Protein AF-A0A0R2G1D1-F1 (afdb_monomer)

InterPro domains:
  IPR003477 mRNA interferase PemK-like [PF02452] (73-135)
  IPR011067 Plasmid maintenance toxin/Cell growth inhibitor [G3DSA:2.30.30.110] (58-322)

Nearest PDB structures (foldseek):
  4mdx-assembly1_B  TM=7.683E-01  e=4.240E-03  Bacillus subtilis subsp. subtilis str. 168
  7du5-assembly1_A  TM=7.329E-01  e=4.240E-03  Mycobacterium tuberculosis H37Rv

Mean predicted aligned error: 8.44 Å

Structure (mmCIF, N/CA/C/O backbone):
data_AF-A0A0R2G1D1-F1
#
_entry.id   AF-A0A0R2G1D1-F1
#
loop_
_atom_site.group_PDB
_atom_site.id
_atom_site.type_symbol
_atom_site.label_atom_id
_atom_site.label_alt_id
_atom_site.label_comp_id
_atom_site.label_asym_id
_atom_site.label_entity_id
_atom_site.label_seq_id
_atom_site.pdbx_PDB_ins_code
_atom_site.Cartn_x
_atom_site.Cartn_y
_atom_site.Cartn_z
_atom_site.occupancy
_atom_site.B_iso_or_equiv
_atom_site.auth_seq_id
_atom_site.auth_comp_id
_atom_site.auth_asym_id
_atom_site.auth_atom_id
_atom_site.pdbx_PDB_model_num
ATOM 1 N N . MET A 1 1 ? 54.582 4.907 -50.775 1.00 35.38 1 MET A N 1
ATOM 2 C CA . MET A 1 1 ? 55.513 5.419 -49.742 1.00 35.38 1 MET A CA 1
ATOM 3 C C . MET A 1 1 ? 54.687 6.020 -48.615 1.00 35.38 1 MET A C 1
ATOM 5 O O . MET A 1 1 ? 53.890 6.883 -48.918 1.00 35.38 1 MET A O 1
ATOM 9 N N . ILE A 1 2 ? 54.755 5.656 -47.340 1.00 35.72 2 ILE A N 1
ATOM 10 C CA . ILE A 1 2 ? 55.487 4.630 -46.596 1.00 35.72 2 ILE A CA 1
ATOM 11 C C . ILE A 1 2 ? 54.566 4.270 -45.425 1.00 35.72 2 ILE A C 1
ATOM 13 O O . ILE A 1 2 ? 54.097 5.139 -44.693 1.00 35.72 2 ILE A O 1
ATOM 17 N N . LEU A 1 3 ? 54.331 2.971 -45.285 1.00 36.41 3 LEU A N 1
ATOM 18 C CA . LEU A 1 3 ? 53.807 2.294 -44.111 1.00 36.41 3 LEU A CA 1
ATOM 19 C C . LEU A 1 3 ? 54.762 2.573 -42.933 1.00 36.41 3 LEU A C 1
ATOM 21 O O . LEU A 1 3 ? 55.901 2.110 -42.960 1.00 36.41 3 LEU A O 1
ATOM 25 N N . ARG A 1 4 ? 54.353 3.336 -41.911 1.00 36.34 4 ARG A N 1
ATOM 26 C CA . ARG A 1 4 ? 55.109 3.389 -40.648 1.00 36.34 4 ARG A CA 1
ATOM 27 C C . ARG A 1 4 ? 54.596 2.286 -39.731 1.00 36.34 4 ARG A C 1
ATOM 29 O O . ARG A 1 4 ? 53.553 2.422 -39.099 1.00 36.34 4 ARG A O 1
ATOM 36 N N . MET A 1 5 ? 55.355 1.192 -39.714 1.00 41.59 5 MET A N 1
ATOM 37 C CA . MET A 1 5 ? 55.354 0.174 -38.669 1.00 41.59 5 MET A CA 1
ATOM 38 C C . MET A 1 5 ? 55.400 0.847 -37.292 1.00 41.59 5 MET A C 1
ATOM 40 O O . MET A 1 5 ? 56.416 1.429 -36.917 1.00 41.59 5 MET A O 1
ATOM 44 N N . LEU A 1 6 ? 54.310 0.743 -36.536 1.00 36.91 6 LEU A N 1
ATOM 45 C CA . LEU A 1 6 ? 54.363 0.827 -35.083 1.00 36.91 6 LEU A CA 1
ATOM 46 C C . LEU A 1 6 ? 54.864 -0.531 -34.597 1.00 36.91 6 LEU A C 1
ATOM 48 O O . LEU A 1 6 ? 54.132 -1.518 -34.56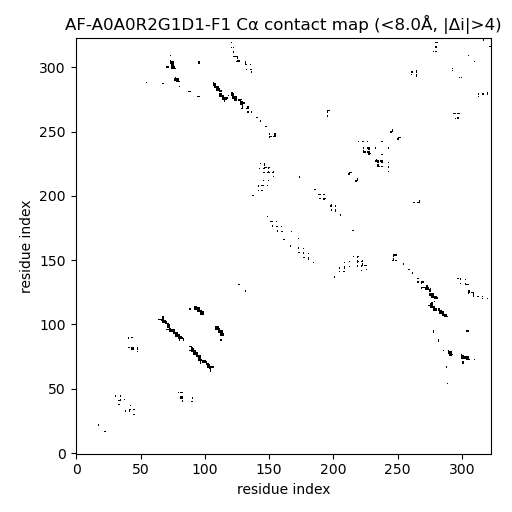1 1.00 36.91 6 LEU A O 1
ATOM 52 N N . THR A 1 7 ? 56.161 -0.574 -34.318 1.00 37.53 7 THR A N 1
ATOM 53 C CA . THR A 1 7 ? 56.837 -1.653 -33.606 1.00 37.53 7 THR A CA 1
ATOM 54 C C . THR A 1 7 ? 56.068 -1.986 -32.333 1.00 37.53 7 THR A C 1
ATOM 56 O O . THR A 1 7 ? 55.954 -1.148 -31.439 1.00 37.53 7 THR A O 1
ATOM 59 N N . MET A 1 8 ? 55.554 -3.215 -32.251 1.00 41.41 8 MET A N 1
ATOM 60 C CA . MET A 1 8 ? 55.109 -3.801 -30.994 1.00 41.41 8 MET A CA 1
ATOM 61 C C . MET A 1 8 ? 56.341 -4.015 -30.116 1.00 41.41 8 MET A C 1
ATOM 63 O O . MET A 1 8 ? 57.023 -5.031 -30.216 1.00 41.41 8 MET A O 1
ATOM 67 N N . THR A 1 9 ? 56.636 -3.053 -29.250 1.00 37.09 9 THR A N 1
ATOM 68 C CA . THR A 1 9 ? 57.387 -3.343 -28.035 1.00 37.09 9 THR A CA 1
ATOM 69 C C . THR A 1 9 ? 56.420 -4.049 -27.095 1.00 37.09 9 THR A C 1
ATOM 71 O O . THR A 1 9 ? 55.419 -3.470 -26.675 1.00 37.09 9 THR A O 1
ATOM 74 N N . HIS A 1 10 ? 56.675 -5.330 -26.827 1.00 47.66 10 HIS A N 1
ATOM 75 C CA . HIS A 1 10 ? 56.063 -6.043 -25.712 1.00 47.66 10 HIS A CA 1
ATOM 76 C C . HIS A 1 10 ? 56.447 -5.332 -24.417 1.00 47.66 10 HIS A C 1
ATOM 78 O O . HIS A 1 10 ? 57.484 -5.619 -23.824 1.00 47.66 10 HIS A O 1
ATOM 84 N N . ASP A 1 11 ? 55.606 -4.389 -24.003 1.00 38.16 11 ASP A N 1
ATOM 85 C CA . ASP A 1 11 ? 55.695 -3.785 -22.689 1.00 38.16 11 ASP A CA 1
ATOM 86 C C . ASP A 1 11 ? 54.894 -4.657 -21.724 1.00 38.16 11 ASP A C 1
ATOM 88 O O . ASP A 1 11 ? 53.675 -4.561 -21.573 1.00 38.16 11 ASP A O 1
ATOM 92 N N . ASN A 1 12 ? 55.613 -5.608 -21.142 1.00 48.44 12 ASN A N 1
ATOM 93 C CA . ASN A 1 12 ? 55.137 -6.485 -20.095 1.00 48.44 12 ASN A CA 1
ATOM 94 C C . ASN A 1 12 ? 55.144 -5.684 -18.781 1.00 48.44 12 ASN A C 1
ATOM 96 O O . ASN A 1 12 ? 56.084 -5.773 -17.995 1.00 48.44 12 ASN A O 1
ATOM 100 N N . SER A 1 13 ? 54.123 -4.848 -18.558 1.00 45.72 13 SER A N 1
ATOM 101 C CA . SER A 1 13 ? 53.933 -4.136 -17.289 1.00 45.72 13 SER A CA 1
ATOM 102 C C . SER A 1 13 ? 52.520 -4.345 -16.728 1.00 45.72 13 SER A C 1
ATOM 104 O O . SER A 1 13 ? 51.538 -3.755 -17.163 1.00 45.72 13 SER A O 1
ATOM 106 N N . ASN A 1 14 ? 52.445 -5.248 -15.743 1.00 45.78 14 ASN A N 1
ATOM 107 C CA . ASN A 1 14 ? 51.458 -5.346 -14.663 1.00 45.78 14 ASN A CA 1
ATOM 108 C C . ASN A 1 14 ? 50.085 -4.691 -14.903 1.00 45.78 14 ASN A C 1
ATOM 110 O O . ASN A 1 14 ? 49.873 -3.521 -14.566 1.00 45.78 14 ASN A O 1
ATOM 114 N N . SER A 1 15 ? 49.089 -5.490 -15.295 1.00 54.38 15 SER A N 1
ATOM 115 C CA . SER A 1 15 ? 47.696 -5.144 -15.013 1.00 54.38 15 SER A CA 1
ATOM 116 C C . SER A 1 15 ? 47.513 -5.085 -13.491 1.00 54.38 15 SER A C 1
ATOM 118 O O . SER A 1 15 ? 47.375 -6.115 -12.830 1.00 54.38 15 SER A O 1
ATOM 120 N N . LYS A 1 16 ? 47.549 -3.885 -12.901 1.00 61.72 16 LYS A N 1
ATOM 121 C CA . LYS A 1 16 ? 47.147 -3.682 -11.504 1.00 61.72 16 LYS A CA 1
ATOM 122 C C . LYS A 1 16 ? 45.684 -4.106 -11.376 1.00 61.72 16 LYS A C 1
ATOM 124 O O . LYS A 1 16 ? 44.790 -3.335 -11.711 1.00 61.72 16 LYS A O 1
ATOM 129 N N . HIS A 1 17 ? 45.436 -5.328 -10.912 1.00 66.31 17 HIS A N 1
ATOM 130 C CA . HIS A 1 17 ? 44.102 -5.743 -10.500 1.00 66.31 17 HIS A CA 1
ATOM 131 C C . HIS A 1 17 ? 43.641 -4.803 -9.381 1.00 66.31 17 HIS A C 1
ATOM 133 O O . HIS A 1 17 ? 44.207 -4.799 -8.290 1.00 66.31 17 HIS A O 1
ATOM 139 N N . THR A 1 18 ? 42.649 -3.960 -9.672 1.00 79.25 18 THR A N 1
ATOM 140 C CA . THR A 1 18 ? 41.985 -3.125 -8.666 1.00 79.25 18 THR A CA 1
ATOM 141 C C . THR A 1 18 ? 41.343 -4.040 -7.628 1.00 79.25 18 THR A C 1
ATOM 143 O O . THR A 1 18 ? 40.604 -4.956 -7.995 1.00 79.25 18 THR A O 1
ATOM 146 N N . SER A 1 19 ? 41.633 -3.831 -6.342 1.00 93.00 19 SER A N 1
ATOM 147 C CA . SER A 1 19 ? 41.057 -4.668 -5.284 1.00 93.00 19 SER A CA 1
ATOM 148 C C . SER A 1 19 ? 39.543 -4.450 -5.168 1.00 93.00 19 SER A C 1
ATOM 150 O O . SER A 1 19 ? 39.021 -3.400 -5.553 1.00 93.00 19 SER A O 1
ATOM 152 N N . ALA A 1 20 ? 38.821 -5.424 -4.606 1.00 94.62 20 ALA A N 1
ATOM 153 C CA . ALA A 1 20 ? 37.383 -5.286 -4.358 1.00 94.62 20 ALA A CA 1
ATOM 154 C C . ALA A 1 20 ? 37.068 -4.032 -3.517 1.00 94.62 20 ALA A C 1
ATOM 156 O O . ALA A 1 20 ? 36.164 -3.269 -3.856 1.00 94.62 20 ALA A O 1
ATOM 157 N N . ASP A 1 21 ? 37.871 -3.763 -2.487 1.00 95.25 21 ASP A N 1
ATOM 158 C CA . ASP A 1 21 ? 37.719 -2.587 -1.621 1.00 95.25 21 ASP A CA 1
ATOM 159 C C . ASP A 1 21 ? 37.912 -1.269 -2.375 1.00 95.25 21 ASP A C 1
ATOM 161 O O . ASP A 1 21 ? 37.173 -0.303 -2.156 1.00 95.25 21 ASP A O 1
ATOM 165 N N . GLN A 1 22 ? 38.874 -1.226 -3.302 1.00 95.56 22 GLN A N 1
ATOM 166 C CA . GLN A 1 22 ? 39.070 -0.070 -4.173 1.00 95.56 22 GLN A CA 1
ATOM 167 C C . GLN A 1 22 ? 37.849 0.146 -5.070 1.00 95.56 22 GLN A C 1
ATOM 169 O O . GLN A 1 22 ? 37.365 1.272 -5.164 1.00 95.56 22 GLN A O 1
ATOM 174 N N . LEU A 1 23 ? 37.289 -0.916 -5.659 1.00 96.44 23 LEU A N 1
ATOM 175 C CA . LEU A 1 23 ? 36.076 -0.818 -6.478 1.00 96.44 23 LEU A CA 1
ATOM 176 C C . LEU A 1 23 ? 34.878 -0.298 -5.673 1.00 96.44 23 LEU A C 1
ATOM 178 O O . LEU A 1 23 ? 34.171 0.592 -6.150 1.00 96.44 23 LEU A O 1
ATOM 182 N N . PHE A 1 24 ? 34.662 -0.796 -4.451 1.00 96.69 24 PHE A N 1
ATOM 183 C CA . PHE A 1 24 ? 33.581 -0.314 -3.584 1.00 96.69 24 PHE A CA 1
ATOM 184 C C . PHE A 1 24 ? 33.759 1.154 -3.199 1.00 96.69 24 PHE A C 1
ATOM 186 O O . PHE A 1 24 ? 32.807 1.933 -3.286 1.00 96.69 24 PHE A O 1
ATOM 193 N N . THR A 1 25 ? 34.979 1.542 -2.829 1.00 96.62 25 THR A N 1
ATOM 194 C CA . THR A 1 25 ? 35.303 2.924 -2.463 1.00 96.62 25 THR A CA 1
ATOM 195 C C . THR A 1 25 ? 35.073 3.861 -3.648 1.00 96.62 25 THR A C 1
ATOM 197 O O . THR A 1 25 ? 34.338 4.842 -3.531 1.00 96.62 25 THR A O 1
ATOM 200 N N . THR A 1 26 ? 35.611 3.528 -4.825 1.00 97.50 26 THR A N 1
ATOM 201 C CA . THR A 1 26 ? 35.429 4.325 -6.045 1.00 97.50 26 THR A CA 1
ATOM 202 C C . THR A 1 26 ? 33.960 4.408 -6.463 1.00 97.50 26 THR A C 1
ATOM 204 O O . THR A 1 26 ? 33.487 5.484 -6.827 1.00 97.50 26 THR A O 1
ATOM 207 N N . ALA A 1 27 ? 33.203 3.310 -6.382 1.00 97.00 27 ALA A N 1
ATOM 208 C CA . ALA A 1 27 ? 31.775 3.322 -6.695 1.00 97.00 27 ALA A CA 1
ATOM 209 C C . ALA A 1 27 ? 30.989 4.253 -5.758 1.00 97.00 27 ALA A C 1
ATOM 211 O O . ALA A 1 27 ? 30.129 5.010 -6.215 1.00 97.00 27 ALA A O 1
ATOM 212 N N . PHE A 1 28 ? 31.297 4.233 -4.459 1.00 97.00 28 PHE A N 1
ATOM 213 C CA . PHE A 1 28 ? 30.642 5.095 -3.480 1.00 97.00 28 PHE A CA 1
ATOM 214 C C . PHE A 1 28 ? 30.935 6.580 -3.722 1.00 97.00 28 PHE A C 1
ATOM 216 O O . PHE A 1 28 ? 30.005 7.391 -3.722 1.00 97.00 28 PHE A O 1
ATOM 223 N N . GLU A 1 29 ? 32.190 6.933 -4.012 1.00 97.94 29 GLU A N 1
ATOM 224 C CA . GLU A 1 29 ? 32.558 8.307 -4.369 1.00 97.94 29 GLU A CA 1
ATOM 225 C C . GLU A 1 29 ? 31.877 8.763 -5.666 1.00 97.94 29 GLU A C 1
ATOM 227 O O . GLU A 1 29 ? 31.290 9.845 -5.705 1.00 97.94 29 GLU A O 1
ATOM 232 N N . ASN A 1 30 ? 31.809 7.904 -6.689 1.00 98.12 30 ASN A N 1
ATOM 233 C CA . ASN A 1 30 ? 31.061 8.202 -7.914 1.00 98.12 30 ASN A CA 1
ATOM 234 C C . ASN A 1 30 ? 29.577 8.485 -7.631 1.00 98.12 30 ASN A C 1
ATOM 236 O O . ASN A 1 30 ? 29.007 9.427 -8.187 1.00 98.12 30 ASN A O 1
ATOM 240 N N . PHE A 1 31 ? 28.931 7.717 -6.746 1.00 97.56 31 PHE A N 1
ATOM 241 C CA . PHE A 1 31 ? 27.543 7.983 -6.359 1.00 97.56 31 PHE A CA 1
ATOM 242 C C . PHE A 1 31 ? 27.380 9.298 -5.592 1.00 97.56 31 PHE A C 1
ATOM 244 O O . PHE A 1 31 ? 26.402 10.010 -5.837 1.00 97.56 31 PHE A O 1
ATOM 251 N N . LYS A 1 32 ? 28.332 9.671 -4.726 1.00 97.56 32 LYS A N 1
ATOM 252 C CA . LYS A 1 32 ? 28.337 10.996 -4.083 1.00 97.56 32 LYS A CA 1
ATOM 253 C C . LYS A 1 32 ? 28.454 12.113 -5.117 1.00 97.56 32 LYS A C 1
ATOM 255 O O . LYS A 1 32 ? 27.669 13.060 -5.069 1.00 97.56 32 LYS A O 1
ATOM 260 N N . THR A 1 33 ? 29.363 11.980 -6.085 1.00 98.00 33 THR A N 1
ATOM 261 C CA . THR A 1 33 ? 29.514 12.938 -7.190 1.00 98.00 33 THR A CA 1
ATOM 262 C C . THR A 1 33 ? 28.248 13.033 -8.042 1.00 98.00 33 THR A C 1
ATOM 264 O O . THR A 1 33 ? 27.872 14.119 -8.474 1.00 98.00 33 THR A O 1
ATOM 267 N N . LEU A 1 34 ? 27.554 11.922 -8.303 1.00 96.62 34 LEU A N 1
ATOM 268 C CA . LEU A 1 34 ? 26.281 11.952 -9.030 1.00 96.62 34 LEU A CA 1
ATOM 269 C C . LEU A 1 34 ? 25.181 12.657 -8.234 1.00 96.62 34 LEU A C 1
ATOM 271 O O . LEU A 1 34 ? 24.410 13.428 -8.808 1.00 96.62 34 LEU A O 1
ATOM 275 N N . TYR A 1 35 ? 25.110 12.420 -6.924 1.00 96.06 35 TYR A N 1
ATOM 276 C CA . TYR A 1 35 ? 24.123 13.056 -6.059 1.00 96.06 35 TYR A CA 1
ATOM 277 C C . TYR A 1 35 ? 24.347 14.571 -5.934 1.00 96.06 35 TYR A C 1
ATOM 279 O O . TYR A 1 35 ? 23.383 15.336 -6.017 1.00 96.06 35 TYR A O 1
ATOM 287 N N . SER A 1 36 ? 25.603 15.021 -5.832 1.00 97.19 36 SER A N 1
ATOM 288 C CA . SER A 1 36 ? 25.941 16.450 -5.744 1.00 97.19 36 SER A CA 1
ATOM 289 C C . SER A 1 36 ? 25.627 17.243 -7.017 1.00 97.19 36 SER A C 1
ATOM 291 O O . SER A 1 36 ? 25.531 18.465 -6.972 1.00 97.19 36 SER A O 1
ATOM 293 N N . LYS A 1 37 ? 25.391 16.576 -8.156 1.00 96.81 37 LYS A N 1
ATOM 294 C CA . LYS A 1 37 ? 24.926 17.235 -9.390 1.00 96.81 37 LYS A CA 1
ATOM 295 C C . LYS A 1 37 ? 23.462 17.690 -9.328 1.00 96.81 37 LYS A C 1
ATOM 297 O O . LYS A 1 37 ? 23.015 18.356 -10.255 1.00 96.81 37 LYS A O 1
ATOM 302 N N . HIS A 1 38 ? 22.696 17.300 -8.302 1.00 94.88 38 HIS A N 1
ATOM 303 C CA . HIS A 1 38 ? 21.288 17.683 -8.097 1.00 94.88 38 HIS A CA 1
ATOM 304 C C . HIS A 1 38 ? 20.347 17.424 -9.293 1.00 94.88 38 HIS A C 1
ATOM 306 O O . HIS A 1 38 ? 19.290 18.043 -9.422 1.00 94.88 38 HIS A O 1
ATOM 312 N N . LEU A 1 39 ? 20.689 16.471 -10.165 1.00 94.56 39 LEU A N 1
ATOM 313 C CA . LEU A 1 39 ? 19.845 16.114 -11.304 1.00 94.56 39 LEU A CA 1
ATOM 314 C C . LEU A 1 39 ? 18.610 15.329 -10.824 1.00 94.56 39 LEU A C 1
ATOM 316 O O . LEU A 1 39 ? 18.767 14.396 -10.028 1.00 94.56 39 LEU A O 1
ATOM 320 N N . PRO A 1 40 ? 17.393 15.607 -11.344 1.00 92.75 40 PRO A N 1
ATOM 321 C CA . PRO A 1 40 ? 16.160 14.965 -10.875 1.00 92.75 40 PRO A CA 1
ATOM 322 C C . PRO A 1 40 ? 16.204 13.432 -10.867 1.00 92.75 40 PRO A C 1
ATOM 324 O O . PRO A 1 40 ? 15.674 12.809 -9.948 1.00 92.75 40 PRO A O 1
ATOM 327 N N . LYS A 1 41 ? 16.888 12.826 -11.848 1.00 92.12 41 LYS A N 1
ATOM 328 C CA . LYS A 1 41 ? 17.077 11.371 -11.947 1.00 92.12 41 LYS A CA 1
ATOM 329 C C . LYS A 1 41 ? 17.761 10.776 -10.709 1.00 92.12 41 LYS A C 1
ATOM 331 O O . LYS A 1 41 ? 17.423 9.671 -10.305 1.00 92.12 41 LYS A O 1
ATOM 336 N N . TYR A 1 42 ? 18.696 11.500 -10.095 1.00 95.12 42 TYR A N 1
ATOM 337 C CA . TYR A 1 42 ? 19.504 11.014 -8.972 1.00 95.12 42 TYR A CA 1
ATOM 338 C C . TYR A 1 42 ? 18.966 11.448 -7.605 1.00 95.12 42 TYR A C 1
ATOM 340 O O . TYR A 1 42 ? 19.586 11.152 -6.586 1.00 95.12 42 TYR A O 1
ATOM 348 N N . ARG A 1 43 ? 17.788 12.089 -7.551 1.00 94.81 43 ARG A N 1
ATOM 349 C CA . ARG A 1 43 ? 17.157 12.557 -6.304 1.00 94.81 43 ARG A CA 1
ATOM 350 C C . ARG A 1 43 ? 17.050 11.466 -5.234 1.00 94.81 43 ARG A C 1
ATOM 352 O O . ARG A 1 43 ? 17.211 11.755 -4.054 1.00 94.81 43 ARG A O 1
ATOM 359 N N . TYR A 1 44 ? 16.764 10.230 -5.642 1.00 94.81 44 TYR A N 1
ATOM 360 C CA . TYR A 1 44 ? 16.591 9.092 -4.734 1.00 94.81 44 TYR A CA 1
ATOM 361 C C . TYR A 1 44 ? 17.824 8.185 -4.647 1.00 94.81 44 TYR A C 1
ATOM 363 O O . TYR A 1 44 ? 17.749 7.138 -4.011 1.00 94.81 44 TYR A O 1
ATOM 371 N N . LEU A 1 45 ? 18.956 8.569 -5.251 1.00 96.12 45 LEU A N 1
ATOM 372 C CA . LEU A 1 45 ? 20.161 7.738 -5.294 1.00 96.12 45 LEU A CA 1
ATOM 373 C C . LEU A 1 45 ? 20.672 7.348 -3.895 1.00 96.12 45 LEU A C 1
ATOM 375 O O . LEU A 1 45 ? 20.862 6.152 -3.685 1.00 96.12 45 LEU A O 1
ATOM 379 N N . PRO A 1 46 ? 20.813 8.263 -2.910 1.00 96.06 46 PRO A N 1
ATOM 380 C CA . PRO A 1 46 ? 21.288 7.871 -1.581 1.00 96.06 46 PRO A CA 1
ATOM 381 C C . PRO A 1 46 ? 20.358 6.858 -0.906 1.00 96.06 46 PRO A C 1
ATOM 383 O O . PRO A 1 46 ? 20.809 5.829 -0.403 1.00 96.06 46 PRO A O 1
ATOM 386 N N . GLN A 1 47 ? 19.045 7.115 -0.957 1.00 95.62 47 GLN A N 1
ATOM 387 C CA . GLN A 1 47 ? 18.044 6.238 -0.354 1.00 95.62 47 GLN A CA 1
ATOM 388 C C . GLN A 1 47 ? 18.009 4.867 -1.034 1.00 95.62 47 GLN A C 1
ATOM 390 O O . GLN A 1 47 ? 17.904 3.853 -0.345 1.00 95.62 47 GLN A O 1
ATOM 395 N N . TRP A 1 48 ? 18.100 4.822 -2.365 1.00 95.88 48 TRP A N 1
ATOM 396 C CA . TRP A 1 48 ? 18.125 3.574 -3.119 1.00 95.88 48 TRP A CA 1
ATOM 397 C C . TRP A 1 48 ? 19.372 2.751 -2.794 1.00 95.88 48 TRP A C 1
ATOM 399 O O . TRP A 1 48 ? 19.240 1.574 -2.469 1.00 95.88 48 TRP A O 1
ATOM 409 N N . THR A 1 49 ? 20.561 3.363 -2.803 1.00 96.00 49 THR A N 1
ATOM 410 C CA . THR A 1 49 ? 21.822 2.682 -2.471 1.00 96.00 49 THR A CA 1
ATOM 411 C C . THR A 1 49 ? 21.781 2.092 -1.062 1.00 96.00 49 THR A C 1
ATOM 413 O O . THR A 1 49 ? 22.096 0.917 -0.884 1.00 96.00 49 THR A O 1
ATOM 416 N N . TYR A 1 50 ? 21.311 2.869 -0.080 1.00 96.56 50 TYR A N 1
ATOM 417 C CA . TYR A 1 50 ? 21.133 2.402 1.297 1.00 96.56 50 TYR A CA 1
ATOM 418 C C . TYR A 1 50 ? 20.101 1.270 1.409 1.00 96.56 50 TYR A C 1
ATOM 420 O O . TYR A 1 50 ? 20.336 0.253 2.055 1.00 96.56 50 TYR A O 1
ATOM 428 N N . THR A 1 51 ? 18.946 1.415 0.759 1.00 95.38 51 THR A N 1
ATOM 429 C CA . THR A 1 51 ? 17.875 0.411 0.837 1.00 95.38 51 THR A CA 1
ATOM 430 C C . THR A 1 51 ? 18.308 -0.891 0.171 1.00 95.38 51 THR A C 1
ATOM 432 O O . THR A 1 51 ? 18.113 -1.961 0.739 1.00 95.38 51 THR A O 1
ATOM 435 N N . LYS A 1 52 ? 18.945 -0.819 -1.004 1.00 96.00 52 LYS A N 1
ATOM 436 C CA . LYS A 1 52 ? 19.452 -1.995 -1.716 1.00 96.00 52 LYS A CA 1
ATOM 437 C C . LYS A 1 52 ? 20.499 -2.738 -0.886 1.00 96.00 52 LYS A C 1
ATOM 439 O O . LYS A 1 52 ? 20.411 -3.958 -0.802 1.00 96.00 52 LYS A O 1
ATOM 444 N N . SER A 1 53 ? 21.442 -2.034 -0.251 1.00 96.56 53 SER A N 1
ATOM 445 C CA . SER A 1 53 ? 22.444 -2.692 0.599 1.00 96.56 53 SER A CA 1
ATOM 446 C C . SER A 1 53 ? 21.799 -3.387 1.800 1.00 96.56 53 SER A C 1
ATOM 448 O O . SER A 1 53 ? 22.108 -4.543 2.068 1.00 96.56 53 SER A O 1
ATOM 450 N N . LYS A 1 54 ? 20.831 -2.740 2.465 1.00 96.56 54 LYS A N 1
ATOM 451 C CA . LYS A 1 54 ? 20.067 -3.342 3.569 1.00 96.56 54 LYS A CA 1
ATOM 452 C C . LYS A 1 54 ? 19.266 -4.569 3.135 1.00 96.56 54 LYS A C 1
ATOM 454 O O . LYS A 1 54 ? 19.236 -5.545 3.876 1.00 96.56 54 LYS A O 1
ATOM 459 N N . LEU A 1 55 ? 18.630 -4.523 1.964 1.00 94.44 55 LEU A N 1
ATOM 460 C CA . LEU A 1 55 ? 17.865 -5.648 1.422 1.00 94.44 55 LEU A CA 1
ATOM 461 C C . LEU A 1 55 ? 18.762 -6.847 1.102 1.00 94.44 55 LEU A C 1
ATOM 463 O O . LEU A 1 55 ? 18.400 -7.963 1.456 1.00 94.44 55 LEU A O 1
ATOM 467 N N . LEU A 1 56 ? 19.920 -6.615 0.475 1.00 95.44 56 LEU A N 1
ATOM 468 C CA . LEU A 1 56 ? 20.880 -7.675 0.144 1.00 95.44 56 LEU A CA 1
ATOM 469 C C . LEU A 1 56 ? 21.533 -8.271 1.395 1.00 95.44 56 LEU A C 1
ATOM 471 O O . LEU A 1 56 ? 21.708 -9.481 1.467 1.00 95.44 56 LEU A O 1
ATOM 475 N N . LEU A 1 57 ? 21.845 -7.444 2.397 1.00 95.88 57 LEU A N 1
ATOM 476 C CA . LEU A 1 57 ? 22.365 -7.930 3.675 1.00 95.88 57 LEU A CA 1
ATOM 477 C C . LEU A 1 57 ? 21.329 -8.814 4.383 1.00 95.88 57 LEU A C 1
ATOM 479 O O . LEU A 1 57 ? 21.626 -9.942 4.750 1.00 95.88 57 LEU A O 1
ATOM 483 N N . ALA A 1 58 ? 20.081 -8.341 4.477 1.00 93.06 58 ALA A N 1
ATOM 484 C CA . ALA A 1 58 ? 18.994 -9.134 5.042 1.00 93.06 58 ALA A CA 1
ATOM 485 C C . ALA A 1 58 ? 18.761 -10.437 4.260 1.00 93.06 58 ALA A C 1
ATOM 487 O O . ALA A 1 58 ? 18.420 -11.452 4.856 1.00 93.06 58 ALA A O 1
ATOM 488 N N . GLU A 1 59 ? 18.939 -10.430 2.936 1.00 91.56 59 GLU A N 1
ATOM 489 C CA . GLU A 1 59 ? 18.868 -11.634 2.106 1.00 91.56 59 GLU A CA 1
ATOM 490 C C . GLU A 1 59 ? 19.942 -12.657 2.452 1.00 91.56 59 GLU A C 1
ATOM 492 O O . GLU A 1 59 ? 19.603 -13.824 2.621 1.00 91.56 59 GLU A O 1
ATOM 497 N N . ALA A 1 60 ? 21.190 -12.218 2.616 1.00 93.12 60 ALA A N 1
ATOM 498 C CA . ALA A 1 60 ? 22.297 -13.087 3.000 1.00 93.12 60 ALA A CA 1
ATOM 499 C C . ALA A 1 60 ? 22.112 -13.690 4.405 1.00 93.12 60 ALA A C 1
ATOM 501 O O . ALA A 1 60 ? 22.465 -14.846 4.629 1.00 93.12 60 ALA A O 1
ATOM 502 N N . ASP A 1 61 ? 21.521 -12.928 5.330 1.00 91.44 61 ASP A N 1
ATOM 503 C CA . ASP A 1 61 ? 21.321 -13.351 6.721 1.00 91.44 61 ASP A CA 1
ATOM 504 C C . ASP A 1 61 ? 20.071 -14.231 6.921 1.00 91.44 61 ASP A C 1
ATOM 506 O O . ASP A 1 61 ? 19.943 -14.933 7.931 1.00 91.44 61 ASP A O 1
ATOM 510 N N . THR A 1 62 ? 19.116 -14.199 5.986 1.00 86.94 62 THR A N 1
ATOM 511 C CA . THR A 1 62 ? 17.849 -14.928 6.130 1.00 86.94 62 THR A CA 1
ATOM 512 C C . THR A 1 62 ? 18.055 -16.422 5.887 1.00 86.94 62 THR A C 1
ATOM 514 O O . THR A 1 62 ? 18.414 -16.854 4.793 1.00 86.94 62 THR A O 1
ATOM 517 N N . LYS A 1 63 ? 17.735 -17.244 6.892 1.00 83.00 63 LYS A N 1
ATOM 518 C CA . LYS A 1 63 ? 17.672 -18.704 6.742 1.00 83.00 63 LYS A CA 1
ATOM 519 C C . LYS A 1 63 ? 16.288 -19.124 6.241 1.00 83.00 63 LYS A C 1
ATOM 521 O O . LYS A 1 63 ? 15.302 -18.996 6.962 1.00 83.00 63 LYS A O 1
ATOM 526 N N . GLY A 1 64 ? 16.230 -19.668 5.026 1.00 80.62 64 GLY A N 1
ATOM 527 C CA . GLY A 1 64 ? 14.995 -20.142 4.392 1.00 80.62 64 GLY A CA 1
ATOM 528 C C . GLY A 1 64 ? 14.210 -19.048 3.661 1.00 80.62 64 GLY A C 1
ATOM 529 O O . GLY A 1 64 ? 14.606 -17.887 3.625 1.00 80.62 64 GLY A O 1
ATOM 530 N N . THR A 1 65 ? 13.089 -19.428 3.050 1.00 77.88 65 THR A N 1
ATOM 531 C CA . THR A 1 65 ? 12.220 -18.522 2.284 1.00 77.88 65 THR A CA 1
ATOM 532 C C . THR A 1 65 ? 10.912 -18.295 3.044 1.00 77.88 65 THR A C 1
ATOM 534 O O . THR A 1 65 ? 10.027 -19.154 3.016 1.00 77.88 65 THR A O 1
ATOM 537 N N . PRO A 1 66 ? 10.765 -17.173 3.779 1.00 85.44 66 PRO A N 1
ATOM 538 C CA . PRO A 1 66 ? 9.529 -16.900 4.496 1.00 85.44 66 PRO A CA 1
ATOM 539 C C . PRO A 1 66 ? 8.376 -16.722 3.508 1.00 85.44 66 PRO A C 1
ATOM 541 O O . PRO A 1 66 ? 8.558 -16.206 2.400 1.00 85.44 66 PRO A O 1
ATOM 544 N N . ASN A 1 67 ? 7.174 -17.103 3.940 1.00 91.44 67 ASN A N 1
ATOM 545 C CA . ASN A 1 67 ? 5.967 -16.891 3.153 1.00 91.44 67 ASN A CA 1
ATOM 546 C C . ASN A 1 67 ? 5.782 -15.397 2.847 1.00 91.44 67 ASN A C 1
ATOM 548 O O . ASN A 1 67 ? 5.785 -14.540 3.730 1.00 91.44 67 ASN A O 1
ATOM 552 N N . GLN A 1 68 ? 5.601 -15.099 1.569 1.00 93.56 68 GLN A N 1
ATOM 553 C CA . GLN A 1 68 ? 5.384 -13.774 1.020 1.00 93.56 68 GLN A CA 1
ATOM 554 C C . GLN A 1 68 ? 3.894 -13.442 0.979 1.00 93.56 68 GLN A C 1
ATOM 556 O O . GLN A 1 68 ? 3.040 -14.312 0.796 1.00 93.56 68 GLN A O 1
ATOM 561 N N . LYS A 1 69 ? 3.572 -12.145 1.055 1.00 94.56 69 LYS A N 1
ATOM 562 C CA . LYS A 1 69 ? 2.221 -11.674 0.730 1.00 94.56 69 LYS A CA 1
ATOM 563 C C . LYS A 1 69 ? 1.887 -12.059 -0.719 1.00 94.56 69 LYS A C 1
ATOM 565 O O . LYS A 1 69 ? 2.689 -11.828 -1.630 1.00 94.56 69 LYS A O 1
ATOM 570 N N . VAL A 1 70 ? 0.690 -12.606 -0.911 1.00 97.12 70 VAL A N 1
ATOM 571 C CA . VAL A 1 70 ? 0.113 -12.887 -2.229 1.00 97.12 70 VAL A CA 1
ATOM 572 C C . VAL A 1 70 ? -0.530 -11.614 -2.776 1.00 97.12 70 VAL A C 1
ATOM 574 O O . VAL A 1 70 ? -1.256 -10.918 -2.061 1.00 97.12 70 VAL A O 1
ATOM 577 N N . TYR A 1 71 ? -0.246 -11.300 -4.035 1.00 97.62 71 TYR A N 1
ATOM 578 C CA . TYR A 1 71 ? -0.824 -10.179 -4.761 1.00 97.62 71 TYR A CA 1
ATOM 579 C C . TYR A 1 71 ? -1.654 -10.700 -5.923 1.00 97.62 71 TYR A C 1
ATOM 581 O O . TYR A 1 71 ? -1.174 -11.458 -6.759 1.00 97.62 71 TYR A O 1
ATOM 589 N N . GLN A 1 72 ? -2.909 -10.270 -5.975 1.00 97.25 72 GLN A N 1
ATOM 590 C CA . GLN A 1 72 ? -3.788 -10.614 -7.081 1.00 97.25 72 GLN A CA 1
ATOM 591 C C . GLN A 1 72 ? -3.424 -9.794 -8.322 1.00 97.25 72 GLN A C 1
ATOM 593 O O . GLN A 1 72 ? -2.960 -8.652 -8.224 1.00 97.25 72 GLN A O 1
ATOM 598 N N . ARG A 1 73 ? -3.682 -10.373 -9.496 1.00 98.12 73 ARG A N 1
ATOM 599 C CA . ARG A 1 73 ? -3.630 -9.655 -10.769 1.00 98.12 73 ARG A CA 1
ATOM 600 C C . ARG A 1 73 ? -4.458 -8.370 -10.700 1.00 98.12 73 ARG A C 1
ATOM 602 O O . ARG A 1 73 ? -5.489 -8.335 -10.027 1.00 98.12 73 ARG A O 1
ATOM 609 N N . ALA A 1 74 ? -4.014 -7.341 -11.417 1.00 97.69 74 ALA A N 1
ATOM 610 C CA . ALA A 1 74 ? -4.618 -6.010 -11.484 1.00 97.69 74 ALA A CA 1
ATOM 611 C C . ALA A 1 74 ? -4.470 -5.156 -10.218 1.00 97.69 74 ALA A C 1
ATOM 613 O O . ALA A 1 74 ? -4.784 -3.965 -10.261 1.00 97.69 74 ALA A O 1
ATOM 614 N N . CYS A 1 75 ? -3.972 -5.712 -9.106 1.00 97.25 75 CYS A N 1
ATOM 615 C CA . CYS A 1 75 ? -3.731 -4.913 -7.913 1.00 97.25 75 CYS A CA 1
ATOM 616 C C . CYS A 1 75 ? -2.670 -3.842 -8.170 1.00 97.25 75 CYS A C 1
ATOM 618 O O . CYS A 1 75 ? -1.653 -4.090 -8.825 1.00 97.25 75 CYS A O 1
ATOM 620 N N . ILE A 1 76 ? -2.889 -2.666 -7.588 1.00 98.00 76 ILE A N 1
ATOM 621 C CA . ILE A 1 76 ? -1.932 -1.566 -7.619 1.00 98.00 76 ILE A CA 1
ATOM 622 C C . ILE A 1 76 ? -1.000 -1.688 -6.413 1.00 98.00 76 ILE A C 1
ATOM 624 O O . ILE A 1 76 ? -1.432 -1.881 -5.271 1.00 98.00 76 ILE A O 1
ATOM 628 N N . ILE A 1 77 ? 0.298 -1.559 -6.668 1.00 98.00 77 ILE A N 1
ATOM 629 C CA . ILE A 1 77 ? 1.353 -1.573 -5.655 1.00 98.00 77 ILE A CA 1
ATOM 630 C C . ILE A 1 77 ? 2.294 -0.383 -5.832 1.00 98.00 77 ILE A C 1
ATOM 632 O O . ILE A 1 77 ? 2.434 0.127 -6.937 1.00 98.00 77 ILE A O 1
ATOM 636 N N . TYR A 1 78 ? 2.942 0.068 -4.756 1.00 97.94 78 TYR A N 1
ATOM 637 C CA . TYR A 1 78 ? 3.964 1.118 -4.814 1.00 97.94 78 TYR A CA 1
ATOM 638 C C . TYR A 1 78 ? 5.351 0.499 -4.654 1.00 97.94 78 TYR A C 1
ATOM 640 O O . TYR A 1 78 ? 5.615 -0.222 -3.690 1.00 97.94 78 TYR A O 1
ATOM 648 N N . ILE A 1 79 ? 6.233 0.747 -5.616 1.00 96.81 79 ILE A N 1
ATOM 649 C CA . ILE A 1 79 ? 7.513 0.054 -5.768 1.00 96.81 79 ILE A CA 1
ATOM 650 C C . ILE A 1 79 ? 8.626 1.082 -5.892 1.00 96.81 79 ILE A C 1
ATOM 652 O O . ILE A 1 79 ? 8.465 2.103 -6.556 1.00 96.81 79 ILE A O 1
ATOM 656 N N . ASP A 1 80 ? 9.782 0.793 -5.302 1.00 96.31 80 ASP A N 1
ATOM 657 C CA . ASP A 1 80 ? 11.018 1.488 -5.655 1.00 96.31 80 ASP A CA 1
ATOM 658 C C . ASP A 1 80 ? 11.696 0.808 -6.851 1.00 96.31 80 ASP A C 1
ATOM 660 O O . ASP A 1 80 ? 12.313 -0.248 -6.683 1.00 96.31 80 ASP A O 1
ATOM 664 N N . PHE A 1 81 ? 11.599 1.394 -8.051 1.00 97.00 81 PHE A N 1
ATOM 665 C CA . PHE A 1 81 ? 12.266 0.889 -9.260 1.00 97.00 81 PHE A CA 1
ATOM 666 C C . PHE A 1 81 ? 13.776 1.163 -9.281 1.00 97.00 81 PHE A C 1
ATOM 668 O O . PHE A 1 81 ? 14.480 0.596 -10.118 1.00 97.00 81 PHE A O 1
ATOM 675 N N . GLY A 1 82 ? 14.308 1.863 -8.274 1.00 95.81 82 GLY A N 1
ATOM 676 C CA 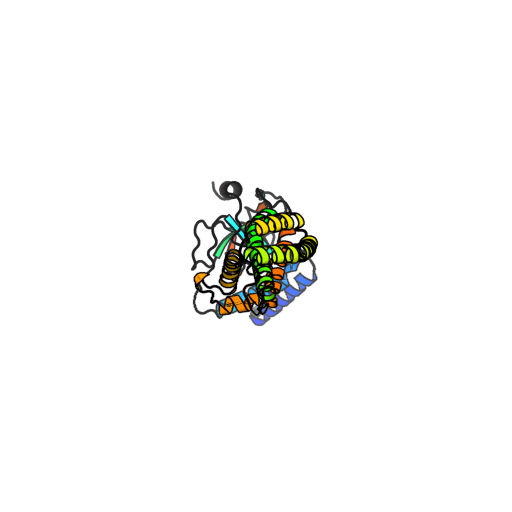. GLY A 1 82 ? 15.731 2.147 -8.131 1.00 95.81 82 GLY A CA 1
ATOM 677 C C . GLY A 1 82 ? 16.211 3.222 -9.097 1.00 95.81 82 GLY A C 1
ATOM 678 O O . GLY A 1 82 ? 15.417 3.853 -9.790 1.00 95.81 82 GLY A O 1
ATOM 679 N N . ILE A 1 83 ? 17.518 3.467 -9.129 1.00 95.75 83 ILE A N 1
ATOM 680 C CA . ILE A 1 83 ? 18.130 4.364 -10.115 1.00 95.75 83 ILE A CA 1
ATOM 681 C C . ILE A 1 83 ? 18.750 3.511 -11.217 1.00 95.75 83 ILE A C 1
ATOM 683 O O . ILE A 1 83 ? 19.791 2.892 -10.995 1.00 95.75 83 ILE A O 1
ATOM 687 N N . ASN A 1 84 ? 18.114 3.495 -12.387 1.00 95.12 84 ASN A N 1
ATOM 688 C CA . ASN A 1 84 ? 18.498 2.635 -13.503 1.00 95.12 84 ASN A CA 1
ATOM 689 C C . ASN A 1 84 ? 19.242 3.404 -14.607 1.00 95.12 84 ASN A C 1
ATOM 691 O O . ASN A 1 84 ? 19.290 4.643 -14.630 1.00 95.12 84 ASN A O 1
ATOM 695 N N . ILE A 1 85 ? 19.889 2.672 -15.512 1.00 95.12 85 ILE A N 1
ATOM 696 C CA . ILE A 1 85 ? 20.774 3.241 -16.536 1.00 95.12 85 ILE A CA 1
ATOM 697 C C . ILE A 1 85 ? 19.938 3.809 -17.694 1.00 95.12 85 ILE A C 1
ATOM 699 O O . ILE A 1 85 ? 18.822 3.381 -17.967 1.00 95.12 85 ILE A O 1
ATOM 703 N N . GLY A 1 86 ? 20.439 4.858 -18.354 1.00 93.81 86 GLY A N 1
ATOM 704 C CA . GLY A 1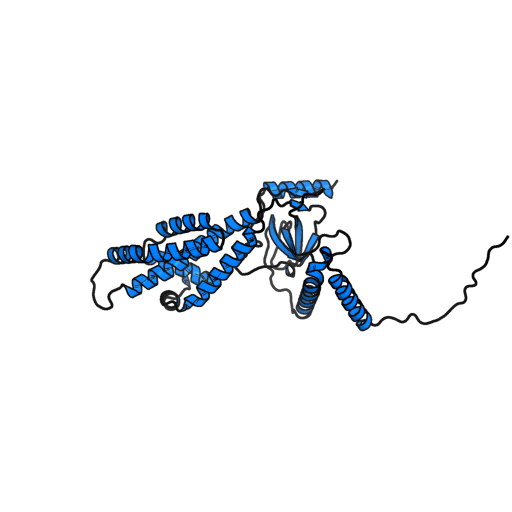 86 ? 19.776 5.421 -19.534 1.00 93.81 86 GLY A CA 1
ATOM 705 C C . GLY A 1 86 ? 18.341 5.893 -19.266 1.00 93.81 86 GLY A C 1
ATOM 706 O O . GLY A 1 86 ? 18.110 6.690 -18.351 1.00 93.81 86 GLY A O 1
ATOM 707 N N . LYS A 1 87 ? 17.396 5.427 -20.089 1.00 91.81 87 LYS A N 1
ATOM 708 C CA . LYS A 1 87 ? 15.963 5.758 -20.004 1.00 91.81 87 LYS A CA 1
ATOM 709 C C . LYS A 1 87 ? 15.126 4.681 -19.303 1.00 91.81 87 LYS A C 1
ATOM 711 O O . LYS A 1 87 ? 13.906 4.805 -19.303 1.00 91.81 87 LYS A O 1
ATOM 716 N N . GLU A 1 88 ? 15.760 3.675 -18.699 1.00 94.81 88 GLU A N 1
ATOM 717 C CA . GLU A 1 88 ? 15.061 2.661 -17.908 1.00 94.81 88 GLU A CA 1
ATOM 718 C C . GLU A 1 88 ? 14.247 3.316 -16.787 1.00 94.81 88 GLU A C 1
ATOM 720 O O . GLU A 1 88 ? 14.702 4.250 -16.106 1.00 94.81 88 GLU A O 1
ATOM 725 N N . PHE A 1 89 ? 13.032 2.810 -16.591 1.00 94.94 89 PHE A N 1
ATOM 726 C CA . PHE A 1 89 ? 12.121 3.322 -15.582 1.00 94.94 89 PHE A CA 1
ATOM 727 C C . PHE A 1 89 ? 12.774 3.317 -14.197 1.00 94.94 89 PHE A C 1
ATOM 729 O O . PHE A 1 89 ? 13.340 2.313 -13.780 1.00 94.94 89 PHE A O 1
ATOM 736 N N . SER A 1 90 ? 12.736 4.448 -13.493 1.00 95.25 90 SER A N 1
ATOM 737 C CA . SER A 1 90 ? 13.491 4.662 -12.254 1.00 95.25 90 SER A CA 1
ATOM 738 C C . SER A 1 90 ? 12.640 5.360 -11.197 1.00 95.25 90 SER A C 1
ATOM 740 O O . SER A 1 90 ? 11.754 6.147 -11.517 1.00 95.25 90 SER A O 1
ATOM 742 N N . GLY A 1 91 ? 12.988 5.140 -9.933 1.00 95.06 91 GLY A N 1
ATOM 743 C CA . GLY A 1 91 ? 12.436 5.816 -8.767 1.00 95.06 91 GLY A CA 1
ATOM 744 C C . GLY A 1 91 ? 11.173 5.169 -8.186 1.00 95.06 91 GLY A C 1
ATOM 745 O O . GLY A 1 91 ? 10.682 4.160 -8.696 1.00 95.06 91 GLY A O 1
ATOM 746 N N . PRO A 1 92 ? 10.643 5.728 -7.085 1.00 95.38 92 PRO A N 1
ATOM 747 C CA . PRO A 1 92 ? 9.427 5.237 -6.445 1.00 95.38 92 PRO A CA 1
ATOM 748 C C . PRO A 1 92 ? 8.164 5.564 -7.252 1.00 95.38 92 PRO A C 1
ATOM 750 O O . PRO A 1 92 ? 7.866 6.737 -7.476 1.00 95.38 92 PRO A O 1
ATOM 753 N N . HIS A 1 93 ? 7.404 4.545 -7.649 1.00 96.44 93 HIS A N 1
ATOM 754 C CA . HIS A 1 93 ? 6.206 4.689 -8.479 1.00 96.44 93 HIS A CA 1
ATOM 755 C C . HIS A 1 93 ? 5.160 3.615 -8.179 1.00 96.44 93 HIS A C 1
ATOM 757 O O . HIS A 1 93 ? 5.478 2.530 -7.691 1.00 96.44 93 HIS A O 1
ATOM 763 N N . PHE A 1 94 ? 3.903 3.909 -8.514 1.00 98.12 94 PHE A N 1
ATOM 764 C CA . PHE A 1 94 ? 2.867 2.881 -8.563 1.00 98.12 94 PHE A CA 1
ATOM 765 C C . PHE A 1 94 ? 3.084 1.947 -9.756 1.00 98.12 94 PHE A C 1
ATOM 767 O O . PHE A 1 94 ? 3.704 2.330 -10.747 1.00 98.12 94 PHE A O 1
ATOM 774 N N . ALA A 1 95 ? 2.559 0.733 -9.664 1.00 98.50 95 ALA A N 1
ATOM 775 C CA . ALA A 1 95 ? 2.573 -0.257 -10.728 1.00 98.50 95 ALA A CA 1
ATOM 776 C C . ALA A 1 95 ? 1.371 -1.197 -10.610 1.00 98.50 95 ALA A C 1
ATOM 778 O O . ALA A 1 95 ? 0.846 -1.397 -9.513 1.00 98.50 95 ALA A O 1
ATOM 779 N N . VAL A 1 96 ? 0.973 -1.794 -11.730 1.00 98.56 96 VAL A N 1
ATOM 780 C CA . VAL A 1 96 ? -0.078 -2.818 -11.794 1.00 98.56 96 VAL A CA 1
ATOM 781 C C . VAL A 1 96 ? 0.568 -4.197 -11.837 1.00 98.56 96 VAL A C 1
ATOM 783 O O . VAL A 1 96 ? 1.478 -4.426 -12.633 1.00 98.56 96 VAL A O 1
ATOM 786 N N . VAL A 1 97 ? 0.101 -5.116 -10.992 1.00 98.69 97 VAL A N 1
ATOM 787 C CA . VAL A 1 97 ? 0.537 -6.521 -10.990 1.00 98.69 97 VAL A CA 1
ATOM 788 C C . VAL A 1 97 ? -0.083 -7.272 -12.167 1.00 98.69 97 VAL A C 1
ATOM 790 O O . VAL A 1 97 ? -1.303 -7.269 -12.332 1.00 98.69 97 VAL A O 1
ATOM 793 N N . LEU A 1 98 ? 0.749 -7.955 -12.958 1.00 98.56 98 LEU A N 1
ATOM 794 C CA . LEU A 1 98 ? 0.312 -8.690 -14.150 1.00 98.56 98 LEU A CA 1
ATOM 795 C C . LEU A 1 98 ? 0.231 -10.205 -13.968 1.00 98.56 98 LEU A C 1
ATOM 797 O O . LEU A 1 98 ? -0.455 -10.861 -14.756 1.00 98.56 98 LEU A O 1
ATOM 801 N N . ASN A 1 99 ? 0.905 -10.760 -12.955 1.00 98.06 99 ASN A N 1
ATOM 802 C CA . ASN A 1 99 ? 0.860 -12.189 -12.649 1.00 98.06 99 ASN A CA 1
ATOM 803 C C . ASN A 1 99 ? -0.589 -12.676 -12.567 1.00 98.06 99 ASN A C 1
ATOM 805 O O . ASN A 1 99 ? -1.361 -12.175 -11.752 1.00 98.06 99 ASN A O 1
ATOM 809 N N . LYS A 1 100 ? -0.941 -13.664 -13.398 1.00 96.00 100 LYS A N 1
ATOM 810 C CA . LYS A 1 100 ? -2.252 -14.323 -13.339 1.00 96.00 100 LYS A CA 1
ATOM 811 C C . LYS A 1 100 ? -2.436 -15.061 -12.017 1.00 96.00 100 LYS A C 1
ATOM 813 O O . LYS A 1 100 ? -3.492 -14.971 -11.403 1.00 96.00 100 LYS A O 1
ATOM 818 N N . GLU A 1 101 ? -1.377 -15.731 -11.583 1.00 95.31 101 GLU A N 1
ATOM 819 C CA . GLU A 1 101 ? -1.323 -16.486 -10.342 1.00 95.31 101 GLU A CA 1
ATOM 820 C C . GLU A 1 101 ? -0.099 -16.054 -9.538 1.00 95.31 101 GLU A C 1
ATOM 822 O O . GLU A 1 101 ? 0.985 -15.820 -10.081 1.00 95.31 101 GLU A O 1
ATOM 827 N N . ASP A 1 102 ? -0.287 -15.936 -8.229 1.00 97.56 102 ASP A N 1
ATOM 828 C CA . ASP A 1 102 ? 0.760 -15.642 -7.263 1.00 97.56 102 ASP A CA 1
ATOM 829 C C . ASP A 1 102 ? 0.569 -16.550 -6.044 1.00 97.56 102 ASP A C 1
ATOM 831 O O . ASP A 1 102 ? -0.545 -16.981 -5.748 1.00 97.56 102 ASP A O 1
ATOM 835 N N . ASN A 1 103 ? 1.653 -16.867 -5.340 1.00 96.56 103 ASN A N 1
ATOM 836 C CA . ASN A 1 103 ? 1.617 -17.776 -4.197 1.00 96.56 103 ASN A CA 1
ATOM 837 C C . ASN A 1 103 ? 2.603 -17.342 -3.096 1.00 96.56 103 ASN A C 1
ATOM 839 O O . ASN A 1 103 ? 3.504 -16.537 -3.361 1.00 96.56 103 ASN A O 1
ATOM 843 N N . PRO A 1 104 ? 2.470 -17.868 -1.863 1.00 96.81 104 PRO A N 1
ATOM 844 C CA . PRO A 1 104 ? 3.318 -17.458 -0.745 1.00 96.81 104 PRO A CA 1
ATOM 845 C C . PRO A 1 104 ? 4.814 -17.742 -0.930 1.00 96.81 104 PRO A C 1
ATOM 847 O O . PRO A 1 104 ? 5.627 -17.098 -0.284 1.00 96.81 104 PRO A O 1
ATOM 850 N N . LYS A 1 105 ? 5.215 -18.662 -1.811 1.00 94.56 105 LYS A N 1
ATOM 851 C CA . LYS A 1 105 ? 6.635 -18.949 -2.078 1.00 94.56 105 LYS A CA 1
ATOM 852 C C . LYS A 1 105 ? 7.221 -18.082 -3.193 1.00 94.56 105 LYS A C 1
ATOM 854 O O . LYS A 1 105 ? 8.430 -18.075 -3.392 1.00 94.56 105 LYS A O 1
ATOM 859 N N . ASN A 1 106 ? 6.386 -17.362 -3.940 1.00 95.69 106 ASN A N 1
ATOM 860 C CA . ASN A 1 106 ? 6.849 -16.504 -5.019 1.00 95.69 106 ASN A CA 1
ATOM 861 C C . ASN A 1 106 ? 7.364 -15.167 -4.465 1.00 95.69 106 ASN A C 1
ATOM 863 O O . ASN A 1 106 ? 6.608 -14.391 -3.879 1.00 95.69 106 ASN A O 1
ATOM 867 N N . GLU A 1 107 ? 8.641 -14.869 -4.694 1.00 95.00 107 GLU A N 1
ATOM 868 C CA . GLU A 1 107 ? 9.311 -13.663 -4.192 1.00 95.00 107 GLU A CA 1
ATOM 869 C C . GLU A 1 107 ? 9.341 -12.503 -5.195 1.00 95.00 107 GLU A C 1
ATOM 871 O O . GLU A 1 107 ? 9.840 -11.421 -4.874 1.00 95.00 107 GLU A O 1
ATOM 876 N N . LYS A 1 108 ? 8.800 -12.690 -6.404 1.00 96.94 108 LYS A N 1
ATOM 877 C CA . LYS A 1 108 ? 8.838 -11.684 -7.472 1.00 96.94 108 LYS A CA 1
ATOM 878 C C . LYS A 1 108 ? 7.483 -11.472 -8.136 1.00 96.94 108 LYS A C 1
ATOM 880 O O . LYS A 1 108 ? 6.631 -12.351 -8.137 1.00 96.94 108 LYS A O 1
ATOM 885 N N . LEU A 1 109 ? 7.288 -10.299 -8.722 1.00 98.50 109 LEU A N 1
ATOM 886 C CA . LEU A 1 109 ? 6.103 -9.959 -9.507 1.00 98.50 109 LEU A CA 1
ATOM 887 C C . LEU A 1 109 ? 6.530 -9.350 -10.835 1.00 98.50 109 LEU A C 1
ATOM 889 O O . LEU A 1 109 ? 7.476 -8.567 -10.881 1.00 98.50 109 LEU A O 1
ATOM 893 N N . THR A 1 110 ? 5.811 -9.677 -11.897 1.00 98.62 110 THR A N 1
ATOM 894 C CA . THR A 1 110 ? 5.833 -8.954 -13.163 1.00 98.62 110 THR A CA 1
ATOM 895 C C . THR A 1 110 ? 4.804 -7.837 -13.090 1.00 98.62 110 THR A C 1
ATOM 897 O O . THR A 1 110 ? 3.645 -8.053 -12.726 1.00 98.62 110 THR A O 1
ATOM 900 N N . VAL A 1 111 ? 5.246 -6.622 -13.394 1.00 98.75 111 VAL A N 1
ATOM 901 C CA . VAL A 1 111 ? 4.476 -5.399 -13.188 1.00 98.75 111 VAL A CA 1
ATOM 902 C C . VAL A 1 111 ? 4.608 -4.463 -14.380 1.00 98.75 111 VAL A C 1
ATOM 904 O O . VAL A 1 111 ? 5.632 -4.460 -15.064 1.00 98.75 111 VAL A O 1
ATOM 907 N N . VAL A 1 112 ? 3.601 -3.615 -14.576 1.00 98.56 112 VAL A N 1
ATOM 908 C CA . VAL A 1 112 ? 3.687 -2.449 -15.465 1.00 98.56 112 VAL A CA 1
ATOM 909 C C . VAL A 1 112 ? 3.704 -1.173 -14.625 1.00 98.56 112 VAL A C 1
ATOM 911 O O . VAL A 1 112 ? 2.759 -0.950 -13.859 1.00 98.56 112 VAL A O 1
ATOM 914 N N . PRO A 1 113 ? 4.747 -0.331 -14.735 1.00 98.31 113 PRO A N 1
ATOM 915 C CA . PRO A 1 113 ? 4.819 0.919 -13.992 1.00 98.31 113 PRO A CA 1
ATOM 916 C C . PRO A 1 113 ? 3.748 1.927 -14.412 1.00 98.31 113 PRO A C 1
ATOM 918 O O . PRO A 1 113 ? 3.323 1.979 -15.568 1.00 98.31 113 PRO A O 1
ATOM 921 N N . LEU A 1 114 ? 3.357 2.779 -13.467 1.00 97.75 114 LEU A N 1
ATOM 922 C CA . LEU A 1 114 ? 2.400 3.859 -13.664 1.00 97.75 114 LEU A CA 1
ATOM 923 C C . LEU A 1 114 ? 3.084 5.233 -13.641 1.00 97.75 114 LEU A C 1
ATOM 925 O O . LEU A 1 114 ? 3.984 5.509 -12.842 1.00 97.75 114 LEU A O 1
ATOM 929 N N . THR A 1 115 ? 2.611 6.130 -14.502 1.00 95.25 115 THR A N 1
ATOM 930 C CA . THR A 1 115 ? 3.106 7.503 -14.651 1.00 95.25 115 THR A CA 1
ATOM 931 C C . THR A 1 115 ? 1.954 8.499 -14.733 1.00 95.25 115 THR A C 1
ATOM 933 O O . THR A 1 115 ? 0.876 8.178 -15.217 1.00 95.25 115 THR A O 1
ATOM 936 N N . SER A 1 116 ? 2.187 9.742 -14.315 1.00 93.31 116 SER A N 1
ATOM 937 C CA . SER A 1 116 ? 1.251 10.857 -14.523 1.00 93.31 116 SER A CA 1
ATOM 938 C C . SER A 1 116 ? 1.468 11.588 -15.854 1.00 93.31 116 SER A C 1
ATOM 940 O O . SER A 1 116 ? 0.831 12.607 -16.115 1.00 93.31 116 SER A O 1
ATOM 942 N N . LYS A 1 117 ? 2.399 11.109 -16.689 1.00 91.94 117 LYS A N 1
ATOM 943 C CA . LYS A 1 117 ? 2.746 11.712 -17.980 1.00 91.94 117 LYS A CA 1
ATOM 944 C C . LYS A 1 117 ? 2.376 10.789 -19.130 1.00 91.94 117 LYS A C 1
ATOM 946 O O . LYS A 1 117 ? 2.790 9.634 -19.162 1.00 91.94 117 LYS A O 1
ATOM 951 N N . ARG A 1 118 ? 1.665 11.331 -20.113 1.00 93.44 118 ARG A N 1
ATOM 952 C CA . ARG A 1 118 ? 1.338 10.615 -21.345 1.00 93.44 118 ARG A CA 1
ATOM 953 C C . ARG A 1 118 ? 2.567 10.505 -22.250 1.00 93.44 118 ARG A C 1
ATOM 955 O O . ARG A 1 118 ? 3.224 11.508 -22.525 1.00 93.44 118 ARG A O 1
ATOM 962 N N . HIS A 1 119 ? 2.837 9.301 -22.748 1.00 89.75 119 HIS A N 1
ATOM 963 C CA . HIS A 1 119 ? 3.910 9.013 -23.706 1.00 89.75 119 HIS A CA 1
ATOM 964 C C . HIS A 1 119 ? 3.443 8.013 -24.775 1.00 89.75 119 HIS A C 1
ATOM 966 O O . HIS A 1 119 ? 2.312 7.517 -24.732 1.00 89.75 119 HIS A O 1
ATOM 972 N N . LYS A 1 120 ? 4.312 7.703 -25.744 1.00 91.19 120 LYS A N 1
ATOM 973 C CA . LYS A 1 120 ? 4.095 6.569 -26.652 1.00 91.19 120 LYS A CA 1
ATOM 974 C C . LYS A 1 120 ? 3.978 5.281 -25.824 1.00 91.19 120 LYS A C 1
ATOM 976 O O . LYS A 1 120 ? 4.606 5.180 -24.777 1.00 91.19 120 LYS A O 1
ATOM 981 N N . HIS A 1 121 ? 3.158 4.332 -26.274 1.00 93.25 121 HIS A N 1
ATOM 982 C CA . HIS A 1 121 ? 2.962 3.044 -25.590 1.00 93.25 121 HIS A CA 1
ATOM 983 C C . HIS A 1 121 ? 2.477 3.184 -24.137 1.00 93.25 121 HIS A C 1
ATOM 985 O O . HIS A 1 121 ? 2.825 2.381 -23.271 1.00 93.25 121 HIS A O 1
ATOM 991 N N . THR A 1 122 ? 1.670 4.217 -23.873 1.00 96.19 122 THR A N 1
ATOM 992 C CA . THR A 1 122 ? 0.986 4.386 -22.590 1.00 96.19 122 THR A CA 1
ATOM 993 C C . THR A 1 122 ? -0.515 4.192 -22.730 1.00 96.19 122 THR A C 1
ATOM 995 O O . THR A 1 122 ? -1.109 4.623 -23.719 1.00 96.19 122 THR A O 1
ATOM 998 N N . VAL A 1 123 ? -1.120 3.558 -21.729 1.00 96.50 123 VAL A N 1
ATOM 999 C CA . VAL A 1 123 ? -2.568 3.320 -21.644 1.00 96.50 123 VAL A CA 1
ATOM 1000 C C . VAL A 1 123 ? -3.119 4.088 -20.445 1.00 96.50 123 VAL A C 1
ATOM 1002 O O . VAL A 1 123 ? -2.589 3.909 -19.349 1.00 96.50 123 VAL A O 1
ATOM 1005 N N . PRO A 1 124 ? -4.132 4.958 -20.606 1.00 96.00 124 PRO A N 1
ATOM 1006 C CA . PRO A 1 124 ? -4.740 5.648 -19.473 1.00 96.00 124 PRO A CA 1
ATOM 1007 C C . PRO A 1 124 ? -5.502 4.661 -18.581 1.00 96.00 124 PRO A C 1
ATOM 1009 O O . PRO A 1 124 ? -6.172 3.758 -19.078 1.00 96.00 124 PRO A O 1
ATOM 1012 N N . LEU A 1 125 ? -5.423 4.860 -17.268 1.00 94.75 125 LEU A N 1
ATOM 1013 C CA . LEU A 1 125 ? -6.325 4.218 -16.311 1.00 94.75 125 LEU A CA 1
ATOM 1014 C C . LEU A 1 125 ? -7.706 4.886 -16.388 1.00 94.75 125 LEU A C 1
ATOM 1016 O O . LEU A 1 125 ? -7.784 6.091 -16.647 1.00 94.75 125 LEU A O 1
ATOM 1020 N N . SER A 1 126 ? -8.776 4.114 -16.154 1.00 91.56 126 SER A N 1
ATOM 1021 C CA . SER A 1 126 ? -10.139 4.659 -16.026 1.00 91.56 126 SER A CA 1
ATOM 1022 C C . SER A 1 126 ? -10.248 5.647 -14.871 1.00 91.56 126 SER A C 1
ATOM 1024 O O . SER A 1 126 ? -10.791 6.732 -15.047 1.00 91.56 126 SER A O 1
ATOM 1026 N N . ASP A 1 127 ? -9.660 5.280 -13.736 1.00 87.88 127 ASP A N 1
ATOM 1027 C CA . ASP A 1 127 ? -9.779 5.995 -12.471 1.00 87.88 127 ASP A CA 1
ATOM 1028 C C . ASP A 1 127 ? -8.404 6.497 -12.027 1.00 87.88 127 ASP A C 1
ATOM 1030 O O . ASP A 1 127 ? -7.352 5.937 -12.373 1.00 87.88 127 ASP A O 1
ATOM 1034 N N . THR A 1 128 ? -8.383 7.567 -11.236 1.00 89.94 128 THR A N 1
ATOM 1035 C CA . THR A 1 128 ? -7.122 8.027 -10.641 1.00 89.94 128 THR A CA 1
ATOM 1036 C C . THR A 1 128 ? -6.694 7.111 -9.494 1.00 89.94 128 THR A C 1
ATOM 1038 O O . THR A 1 128 ? -7.512 6.436 -8.865 1.00 89.94 128 THR A O 1
ATOM 1041 N N . ILE A 1 129 ? -5.397 7.125 -9.160 1.00 92.12 129 ILE A N 1
ATOM 1042 C CA . ILE A 1 129 ? -4.900 6.422 -7.968 1.00 92.12 129 ILE A CA 1
ATOM 1043 C C . ILE A 1 129 ? -5.579 6.957 -6.708 1.00 92.12 129 ILE A C 1
ATOM 1045 O O . ILE A 1 129 ? -5.941 6.174 -5.838 1.00 92.12 129 ILE A O 1
ATOM 1049 N N . SER A 1 130 ? -5.771 8.276 -6.621 1.00 89.00 130 SER A N 1
ATOM 1050 C CA . SER A 1 130 ? -6.490 8.886 -5.503 1.00 89.00 130 SER A CA 1
ATOM 1051 C C . SER A 1 130 ? -7.906 8.334 -5.384 1.00 89.00 130 SER A C 1
ATOM 1053 O O . SER A 1 130 ? -8.271 7.873 -4.318 1.00 89.00 130 SER A O 1
ATOM 1055 N N . GLU A 1 131 ? -8.687 8.331 -6.461 1.00 87.25 131 GLU A N 1
ATOM 1056 C CA . GLU A 1 131 ? -10.080 7.870 -6.447 1.00 87.25 131 GLU A CA 1
ATOM 1057 C C . GLU A 1 131 ? -10.206 6.400 -6.032 1.00 87.25 131 GLU A C 1
ATOM 1059 O O . GLU A 1 131 ? -10.908 6.088 -5.072 1.00 87.25 131 GLU A O 1
ATOM 1064 N N . SER A 1 132 ? -9.443 5.506 -6.672 1.00 88.56 132 SER A N 1
ATOM 1065 C CA . SER A 1 132 ? -9.438 4.079 -6.315 1.00 88.56 132 SER A CA 1
ATOM 1066 C C . SER A 1 132 ? -9.033 3.852 -4.854 1.00 88.56 132 SER A C 1
ATOM 1068 O O . SER A 1 132 ? -9.626 3.027 -4.158 1.00 88.56 132 SER A O 1
ATOM 1070 N N . SER A 1 133 ? -8.028 4.591 -4.371 1.00 89.62 133 SER A N 1
ATOM 1071 C CA . SER A 1 133 ? -7.575 4.511 -2.982 1.00 89.62 133 SER A CA 1
ATOM 1072 C C . SER A 1 133 ? -8.589 5.069 -1.994 1.00 89.62 133 SER A C 1
ATOM 1074 O O . SER A 1 133 ? -8.804 4.450 -0.959 1.00 89.62 133 SER A O 1
ATOM 1076 N N . LEU A 1 134 ? -9.186 6.228 -2.271 1.00 84.56 134 LEU A N 1
ATOM 1077 C CA . LEU A 1 134 ? -10.114 6.893 -1.358 1.00 84.56 134 LEU A CA 1
ATOM 1078 C C . LEU A 1 134 ? -11.431 6.129 -1.242 1.00 84.56 134 LEU A C 1
ATOM 1080 O O . LEU A 1 134 ? -11.935 6.014 -0.132 1.00 84.56 134 LEU A O 1
ATOM 1084 N N . ASN A 1 135 ? -11.923 5.534 -2.331 1.00 83.75 135 ASN A N 1
ATOM 1085 C CA . ASN A 1 135 ? -13.093 4.656 -2.282 1.00 83.75 135 ASN A CA 1
ATOM 1086 C C . ASN A 1 135 ? -12.830 3.444 -1.376 1.00 83.75 135 ASN A C 1
ATOM 1088 O O . ASN A 1 135 ? -13.606 3.176 -0.470 1.00 83.75 135 ASN A O 1
ATOM 1092 N N . PHE A 1 136 ? -11.685 2.768 -1.543 1.00 85.50 136 PHE A N 1
ATOM 1093 C CA . PHE A 1 136 ? -11.304 1.649 -0.671 1.00 85.50 136 PHE A CA 1
ATOM 1094 C C . PHE A 1 136 ? -11.099 2.075 0.794 1.00 85.50 136 PHE A C 1
ATOM 1096 O O . PHE A 1 136 ? -11.457 1.357 1.727 1.00 85.50 136 PHE A O 1
ATOM 1103 N N . LEU A 1 137 ? -10.467 3.231 1.006 1.00 83.81 137 LEU A N 1
ATOM 1104 C CA . LEU A 1 137 ? -10.188 3.750 2.342 1.00 83.81 137 LEU A CA 1
ATOM 1105 C C . LEU A 1 137 ? -11.458 4.226 3.049 1.00 83.81 137 LEU A C 1
ATOM 1107 O O . LEU A 1 137 ? -11.508 4.107 4.267 1.00 83.81 137 LEU A O 1
ATOM 1111 N N . GLY A 1 138 ? -12.461 4.727 2.323 1.00 76.88 138 GLY A N 1
ATOM 1112 C CA . GLY A 1 138 ? -13.729 5.196 2.883 1.00 76.88 138 GLY A CA 1
ATOM 1113 C C . GLY A 1 138 ? -14.426 4.131 3.727 1.00 76.88 138 GLY A C 1
ATOM 1114 O O . GLY A 1 138 ? -14.751 4.401 4.882 1.00 76.88 138 GLY A O 1
ATOM 1115 N N . ASP A 1 139 ? -14.535 2.906 3.209 1.00 74.44 139 ASP A N 1
ATOM 1116 C CA . ASP A 1 139 ? -15.142 1.775 3.926 1.00 74.44 139 ASP A CA 1
ATOM 1117 C C . ASP A 1 139 ? -14.363 1.435 5.205 1.00 74.44 139 ASP A C 1
ATOM 1119 O O . ASP A 1 139 ? -14.915 1.385 6.303 1.00 74.44 139 ASP A O 1
ATOM 1123 N N . SER A 1 140 ? -13.037 1.293 5.080 1.00 77.00 140 SER A N 1
ATOM 1124 C CA . SER A 1 140 ? -12.158 1.008 6.226 1.00 77.00 140 SER A CA 1
ATOM 1125 C C . SER A 1 140 ? -12.204 2.123 7.278 1.00 77.00 140 SER A C 1
ATOM 1127 O O . SER A 1 140 ? -12.012 1.876 8.470 1.00 77.00 140 SER A O 1
ATOM 1129 N N . PHE A 1 141 ? -12.437 3.363 6.844 1.00 75.31 141 PHE A N 1
ATOM 1130 C CA . PHE A 1 141 ? -12.513 4.509 7.732 1.00 75.31 141 PHE A CA 1
ATOM 1131 C C . PHE A 1 141 ? -13.824 4.581 8.493 1.00 75.31 141 PHE A C 1
ATOM 1133 O O . PHE A 1 141 ? -13.807 4.882 9.686 1.00 75.31 141 PHE A O 1
ATOM 1140 N N . ALA A 1 142 ? -14.940 4.311 7.812 1.00 75.31 142 ALA A N 1
ATOM 1141 C CA . ALA A 1 142 ? -16.256 4.267 8.428 1.00 75.31 142 ALA A CA 1
ATOM 1142 C C . ALA A 1 142 ? -16.241 3.296 9.614 1.00 75.31 142 ALA A C 1
ATOM 1144 O O . ALA A 1 142 ? -16.549 3.699 10.734 1.00 75.31 142 ALA A O 1
ATOM 1145 N N . GLU A 1 143 ? -15.713 2.087 9.407 1.00 77.81 143 GLU A N 1
ATOM 1146 C CA . GLU A 1 143 ? -15.569 1.081 10.462 1.00 77.81 143 GLU A CA 1
ATOM 1147 C C . GLU A 1 143 ? -14.686 1.556 11.631 1.00 77.81 143 GLU A C 1
ATOM 1149 O O . GLU A 1 143 ? -14.970 1.280 12.802 1.00 77.81 143 GLU A O 1
ATOM 1154 N N . PHE A 1 144 ? -13.582 2.257 11.344 1.00 79.38 144 PHE A N 1
ATOM 1155 C CA . PHE A 1 144 ? -12.696 2.803 12.379 1.00 79.38 144 PHE A CA 1
ATOM 1156 C C . PHE A 1 144 ? -13.397 3.882 13.221 1.00 79.38 144 PHE A C 1
ATOM 1158 O O . PHE A 1 144 ? -13.259 3.932 14.449 1.00 79.38 144 PHE A O 1
ATOM 1165 N N . LEU A 1 145 ? -14.170 4.748 12.573 1.00 77.31 145 LEU A N 1
ATOM 1166 C CA . LEU A 1 145 ? -14.874 5.848 13.223 1.00 77.31 145 LEU A CA 1
ATOM 1167 C C . LEU A 1 145 ? -16.077 5.374 14.020 1.00 77.31 145 LEU A C 1
ATOM 1169 O O . LEU A 1 145 ? -16.253 5.828 15.149 1.00 77.31 145 LEU A O 1
ATOM 1173 N N . GLU A 1 146 ? -16.816 4.396 13.502 1.00 81.12 146 GLU A N 1
ATOM 1174 C CA . GLU A 1 146 ? -17.837 3.663 14.251 1.00 81.12 146 GLU A CA 1
ATOM 1175 C C . GLU A 1 146 ? -17.253 3.065 15.529 1.00 81.12 146 GLU A C 1
ATOM 1177 O O . GLU A 1 146 ? -17.842 3.186 16.599 1.00 81.12 146 GLU A O 1
ATOM 1182 N N . SER A 1 147 ? -16.050 2.497 15.452 1.00 83.88 147 SER A N 1
ATOM 1183 C CA . SER A 1 147 ? -15.361 1.928 16.614 1.00 83.88 147 SER A CA 1
ATOM 1184 C C . SER A 1 147 ? -14.938 3.002 17.622 1.00 83.88 147 SER A C 1
ATOM 1186 O O . SER A 1 147 ? -15.084 2.823 18.831 1.00 83.88 147 SER A O 1
ATOM 1188 N N . THR A 1 148 ? -14.459 4.152 17.145 1.00 81.00 148 THR A N 1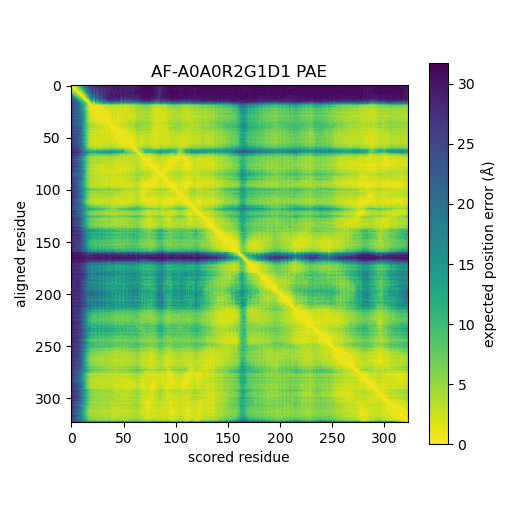
ATOM 1189 C CA . THR A 1 148 ? -14.093 5.292 18.004 1.00 81.00 148 THR A CA 1
ATOM 1190 C C . THR A 1 148 ? -15.323 5.898 18.683 1.00 81.00 148 THR A C 1
ATOM 1192 O O . THR A 1 148 ? -15.289 6.202 19.878 1.00 81.00 148 THR A O 1
ATOM 1195 N N . TYR A 1 149 ? -16.425 6.042 17.944 1.00 81.00 149 TYR A N 1
ATOM 1196 C CA . TYR A 1 149 ? -17.709 6.467 18.491 1.00 81.00 149 TYR A CA 1
ATOM 1197 C C . TYR A 1 149 ? -18.238 5.454 19.505 1.00 81.00 149 TYR A C 1
ATOM 1199 O O . TYR A 1 149 ? -18.653 5.849 20.591 1.00 81.00 149 TYR A O 1
ATOM 1207 N N . ALA A 1 150 ? -18.158 4.157 19.198 1.00 87.19 150 ALA A N 1
ATOM 1208 C CA . ALA A 1 150 ? -18.574 3.081 20.085 1.00 87.19 150 ALA A CA 1
ATOM 1209 C C . ALA A 1 150 ? -17.844 3.127 21.430 1.00 87.19 150 ALA A C 1
ATOM 1211 O O . ALA A 1 150 ? -18.501 3.022 22.463 1.00 87.19 150 ALA A O 1
ATOM 1212 N N . VAL A 1 151 ? -16.522 3.346 21.441 1.00 87.75 151 VAL A N 1
ATOM 1213 C CA . VAL A 1 151 ? -15.771 3.536 22.695 1.00 87.75 151 VAL A CA 1
ATOM 1214 C C . VAL A 1 151 ? -16.343 4.707 23.476 1.00 87.75 151 VAL A C 1
ATOM 1216 O O . VAL A 1 151 ? -16.751 4.519 24.614 1.00 87.75 151 VAL A O 1
ATOM 1219 N N . ARG A 1 152 ? -16.446 5.893 22.862 1.00 84.31 152 ARG A N 1
ATOM 1220 C CA . ARG A 1 152 ? -16.942 7.094 23.554 1.00 84.31 152 ARG A CA 1
ATOM 1221 C C . ARG A 1 152 ? -18.373 6.923 24.069 1.00 84.31 152 ARG A C 1
ATOM 1223 O O . ARG A 1 152 ? -18.681 7.380 25.165 1.00 84.31 152 ARG A O 1
ATOM 1230 N N . PHE A 1 153 ? -19.228 6.260 23.296 1.00 85.38 153 PHE A N 1
ATOM 1231 C CA . PHE A 1 153 ? -20.605 5.954 23.666 1.00 85.38 153 PHE A CA 1
ATOM 1232 C C . PHE A 1 153 ? -20.669 5.000 24.861 1.00 85.38 153 PHE A C 1
ATOM 1234 O O . PHE A 1 153 ? -21.376 5.279 25.824 1.00 85.38 153 PHE A O 1
ATOM 1241 N N . LEU A 1 154 ? -19.889 3.916 24.844 1.00 87.94 154 LEU A N 1
ATOM 1242 C CA . LEU A 1 154 ? -19.812 2.969 25.956 1.00 87.94 154 LEU A CA 1
ATOM 1243 C C . LEU A 1 154 ? -19.213 3.609 27.213 1.00 87.94 154 LEU A C 1
ATOM 1245 O O . LEU A 1 154 ? -19.743 3.392 28.298 1.00 87.94 154 LEU A O 1
ATOM 1249 N N . SER A 1 155 ? -18.170 4.435 27.076 1.00 86.50 155 SER A N 1
ATOM 1250 C CA . SER A 1 155 ? -17.577 5.171 28.200 1.00 86.50 155 SER A CA 1
ATOM 1251 C C . SER A 1 155 ? -18.582 6.136 28.827 1.00 86.50 155 SER A C 1
ATOM 1253 O O . SER A 1 155 ? -18.659 6.243 30.046 1.00 86.50 155 SER A O 1
ATOM 1255 N N . ALA A 1 156 ? -19.358 6.842 27.999 1.00 85.62 156 ALA A N 1
ATOM 1256 C CA . ALA A 1 156 ? -20.379 7.769 28.471 1.00 85.62 156 ALA A CA 1
ATOM 1257 C C . ALA A 1 156 ? -21.540 7.038 29.160 1.00 85.62 156 ALA A C 1
ATOM 1259 O O . ALA A 1 156 ? -22.011 7.508 30.190 1.00 85.62 156 ALA A O 1
ATOM 1260 N N . LEU A 1 157 ? -21.954 5.872 28.646 1.00 84.94 157 LEU A N 1
ATOM 1261 C CA . LEU A 1 157 ? -22.923 5.011 29.330 1.00 84.94 157 LEU A CA 1
ATOM 1262 C C . LEU A 1 157 ? -22.398 4.546 30.698 1.00 84.94 157 LEU A C 1
ATOM 1264 O O . LEU A 1 157 ? -23.119 4.678 31.676 1.00 84.94 157 LEU A O 1
ATOM 1268 N N . GLU A 1 158 ? -21.147 4.081 30.802 1.00 84.25 158 GLU A N 1
ATOM 1269 C CA . GLU A 1 158 ? -20.552 3.643 32.083 1.00 84.25 158 GLU A CA 1
ATOM 1270 C C . GLU A 1 158 ? -20.468 4.786 33.113 1.00 84.25 158 GLU A C 1
ATOM 1272 O O . GLU A 1 158 ? -20.618 4.566 34.313 1.00 84.25 158 GLU A O 1
ATOM 1277 N N . GLN A 1 159 ? -20.250 6.022 32.656 1.00 83.81 159 GLN A N 1
ATOM 1278 C CA . GLN A 1 159 ? -20.235 7.205 33.523 1.00 83.81 159 GLN A CA 1
ATOM 1279 C C . GLN A 1 159 ? -21.635 7.667 33.945 1.00 83.81 159 GLN A C 1
ATOM 1281 O O . GLN A 1 159 ? -21.769 8.266 35.012 1.00 83.81 159 GLN A O 1
ATOM 1286 N N . ALA A 1 160 ? -22.646 7.429 33.106 1.00 80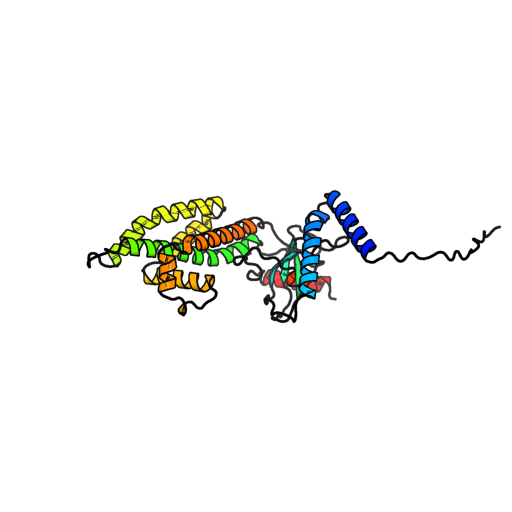.44 160 ALA A N 1
ATOM 1287 C CA . ALA A 1 160 ? -24.022 7.858 33.328 1.00 80.44 160 ALA A CA 1
ATOM 1288 C C . ALA A 1 160 ? -24.869 6.808 34.072 1.00 80.44 160 ALA A C 1
ATOM 1290 O O . ALA A 1 160 ? -25.846 7.176 34.720 1.00 80.44 160 ALA A O 1
ATOM 1291 N N . GLU A 1 161 ? -24.499 5.521 34.017 1.00 70.94 161 GLU A N 1
ATOM 1292 C CA . GLU A 1 161 ? -25.135 4.467 34.812 1.00 70.94 161 GLU A CA 1
ATOM 1293 C C . GLU A 1 161 ? -25.043 4.831 36.315 1.00 70.94 161 GLU A C 1
ATOM 1295 O O . GLU A 1 161 ? -23.943 5.038 36.846 1.00 70.94 161 GLU A O 1
ATOM 1300 N N . PRO A 1 162 ? -26.181 4.949 37.032 1.00 63.09 162 PRO A N 1
ATOM 1301 C CA . PRO A 1 162 ? -26.167 5.308 38.440 1.00 63.09 162 PRO A CA 1
ATOM 1302 C C . PRO A 1 162 ? -25.415 4.233 39.220 1.00 63.09 162 PRO A C 1
ATOM 1304 O O . PRO A 1 162 ? -25.771 3.056 39.192 1.00 63.09 162 PRO A O 1
ATOM 1307 N N . LYS A 1 163 ? -24.388 4.640 39.975 1.00 59.28 163 LYS A N 1
ATOM 1308 C CA . LYS A 1 163 ? -23.573 3.705 40.767 1.00 59.28 163 LYS A CA 1
ATOM 1309 C C . LYS A 1 163 ? -24.381 2.933 41.823 1.00 59.28 163 LYS A C 1
ATOM 1311 O O . LYS A 1 163 ? -23.841 1.988 42.389 1.00 59.28 163 LYS A O 1
ATOM 1316 N N . GLN A 1 164 ? -25.639 3.312 42.090 1.00 48.91 164 GLN A N 1
ATOM 1317 C CA . GLN A 1 164 ? -26.570 2.629 42.994 1.00 48.91 164 GLN A CA 1
ATOM 1318 C C . GLN A 1 164 ? -28.046 2.862 42.568 1.00 48.91 164 GLN A C 1
ATOM 1320 O O . GLN A 1 164 ? -28.567 3.957 42.757 1.00 48.91 164 GLN A O 1
ATOM 1325 N N . GLY A 1 165 ? -28.730 1.829 42.048 1.00 53.50 165 GLY A N 1
ATOM 1326 C CA . GLY A 1 165 ? -30.207 1.734 41.970 1.00 53.50 165 GLY A CA 1
ATOM 1327 C C . GLY A 1 165 ? -30.862 1.852 40.571 1.00 53.50 165 GLY A C 1
ATOM 1328 O O . GLY A 1 165 ? -30.356 2.579 39.719 1.00 53.50 165 GLY A O 1
ATOM 1329 N N . PRO A 1 166 ? -31.997 1.157 40.310 1.00 60.50 166 PRO A N 1
ATOM 1330 C CA . PR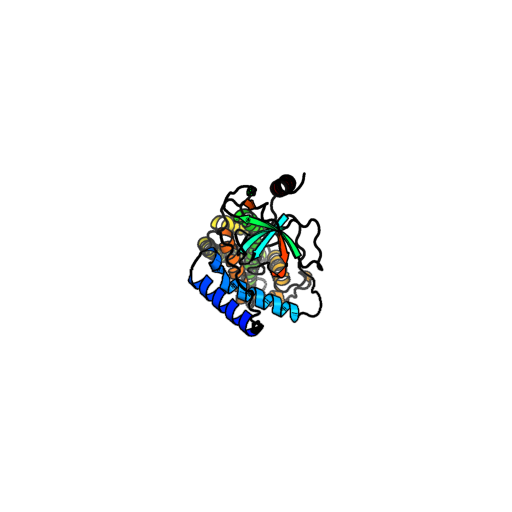O A 1 166 ? -32.656 1.127 39.000 1.00 60.50 166 PRO A CA 1
ATOM 1331 C C . PRO A 1 166 ? -33.483 2.404 38.783 1.00 60.50 166 PRO A C 1
ATOM 1333 O O . PRO A 1 166 ? -34.636 2.480 39.202 1.00 60.50 166 PRO A O 1
ATOM 1336 N N . GLY A 1 167 ? -32.875 3.432 38.187 1.00 56.66 167 GLY A N 1
ATOM 1337 C CA . GLY A 1 167 ? -33.502 4.756 38.046 1.00 56.66 167 GLY A CA 1
ATOM 1338 C C . GLY A 1 167 ? -34.002 5.123 36.647 1.00 56.66 167 GLY A C 1
ATOM 1339 O O . GLY A 1 167 ? -34.969 5.868 36.527 1.00 56.66 167 GLY A O 1
ATOM 1340 N N . GLU A 1 168 ? -33.404 4.590 35.583 1.00 56.97 168 GLU A N 1
ATOM 1341 C CA . GLU A 1 168 ? -33.785 4.904 34.202 1.00 56.97 168 GLU A CA 1
ATOM 1342 C C . GLU A 1 168 ? -33.816 3.635 33.357 1.00 56.97 168 GLU A C 1
ATOM 1344 O O . GLU A 1 168 ? -32.929 2.790 33.442 1.00 56.97 168 GLU A O 1
ATOM 1349 N N . THR A 1 169 ? -34.842 3.490 32.515 1.00 64.56 169 THR A N 1
ATOM 1350 C CA . THR A 1 169 ? -34.833 2.445 31.484 1.00 64.56 169 THR A CA 1
ATOM 1351 C C . THR A 1 169 ? -33.643 2.674 30.550 1.00 64.56 169 THR A C 1
ATOM 1353 O O . THR A 1 169 ? -33.447 3.813 30.126 1.00 64.56 169 THR A O 1
ATOM 1356 N N . ASP A 1 170 ? -32.929 1.615 30.148 1.00 70.88 170 ASP A N 1
ATOM 1357 C CA . ASP A 1 170 ? -31.769 1.666 29.233 1.00 70.88 170 ASP A CA 1
ATOM 1358 C C . ASP A 1 170 ? -31.967 2.602 28.030 1.00 70.88 170 ASP A C 1
ATOM 1360 O O . ASP A 1 170 ? -31.038 3.266 27.578 1.00 70.88 170 ASP A O 1
ATOM 1364 N N . LYS A 1 171 ? -33.195 2.683 27.509 1.00 77.31 171 LYS A N 1
ATOM 1365 C CA . LYS A 1 171 ? -33.553 3.559 26.391 1.00 77.31 171 LYS A CA 1
ATOM 1366 C C . LYS A 1 171 ? -33.384 5.052 26.710 1.00 77.31 171 LYS A C 1
ATOM 1368 O O . LYS A 1 171 ? -32.836 5.772 25.885 1.00 77.31 171 LYS A O 1
ATOM 1373 N N . VAL A 1 172 ? -33.826 5.504 27.886 1.00 79.69 172 VAL A N 1
ATOM 1374 C CA . VAL A 1 172 ? -33.735 6.916 28.307 1.00 79.69 172 VAL A CA 1
ATOM 1375 C C . VAL A 1 172 ? -32.273 7.322 28.472 1.00 79.69 172 VAL A C 1
ATOM 1377 O O . VAL A 1 172 ? -31.859 8.342 27.924 1.00 79.69 172 VAL A O 1
ATOM 1380 N N . LEU A 1 173 ? -31.475 6.473 29.125 1.00 77.31 173 LEU A N 1
ATOM 1381 C CA . LEU A 1 173 ? -30.043 6.695 29.310 1.00 77.31 173 LEU A CA 1
ATOM 1382 C C . LEU A 1 173 ? -29.294 6.761 27.967 1.00 77.31 173 LEU A C 1
ATOM 1384 O O . LEU A 1 173 ? -28.477 7.653 27.737 1.00 77.31 173 LEU A O 1
ATOM 1388 N N . ILE A 1 174 ? -29.607 5.845 27.043 1.00 80.19 174 ILE A N 1
ATOM 1389 C CA . ILE A 1 174 ? -29.053 5.842 25.681 1.00 80.19 174 ILE A CA 1
ATOM 1390 C C . ILE A 1 174 ? -29.389 7.145 24.946 1.00 80.19 174 ILE A C 1
ATOM 1392 O O . ILE A 1 174 ? -28.503 7.736 24.322 1.00 80.19 174 ILE A O 1
ATOM 1396 N N . ASP A 1 175 ? -30.643 7.595 25.011 1.00 82.75 175 ASP A N 1
ATOM 1397 C CA . ASP A 1 175 ? -31.089 8.812 24.332 1.00 82.75 175 ASP A CA 1
ATOM 1398 C C . ASP A 1 175 ? -30.401 10.063 24.911 1.00 82.75 175 ASP A C 1
ATOM 1400 O O . ASP A 1 175 ? -29.938 10.915 24.148 1.00 82.75 175 ASP A O 1
ATOM 1404 N N . GLN A 1 176 ? -30.236 10.145 26.236 1.00 82.31 176 GLN A N 1
ATOM 1405 C CA . GLN A 1 176 ? -29.498 11.229 26.898 1.00 82.31 176 GLN A CA 1
ATOM 1406 C C . GLN A 1 176 ? -28.017 11.257 26.503 1.00 82.31 176 GLN A C 1
ATOM 1408 O O . GLN A 1 176 ? -27.497 12.302 26.099 1.00 82.31 176 GLN A O 1
ATOM 1413 N N . VAL A 1 177 ? -27.331 10.109 26.558 1.00 82.19 177 VAL A N 1
ATOM 1414 C CA . VAL A 1 177 ? -25.919 10.012 26.156 1.00 82.19 177 VAL A CA 1
ATOM 1415 C C . VAL A 1 177 ? -25.743 10.436 24.700 1.00 82.19 177 VAL A C 1
ATOM 1417 O O . VAL A 1 177 ? -24.811 11.179 24.383 1.00 82.19 177 VAL A O 1
ATOM 1420 N N . LYS A 1 178 ? -26.652 10.029 23.806 1.00 80.25 178 LYS A N 1
ATOM 1421 C CA . LYS A 1 178 ? -26.620 10.439 22.396 1.00 80.25 178 LYS A CA 1
ATOM 1422 C C . LYS A 1 178 ? -26.771 11.945 22.224 1.00 80.25 178 LYS A C 1
ATOM 1424 O O . LYS A 1 178 ? -26.027 12.524 21.434 1.00 80.25 178 LYS A O 1
ATOM 1429 N N . GLN A 1 179 ? -27.682 12.582 22.958 1.00 81.69 179 GLN A N 1
ATOM 1430 C CA . GLN A 1 179 ? -27.881 14.033 22.883 1.00 81.69 179 GLN A CA 1
ATOM 1431 C C . GLN A 1 179 ? -26.633 14.816 23.316 1.00 81.69 179 GLN A C 1
ATOM 1433 O O . GLN A 1 179 ? -26.291 15.810 22.676 1.00 81.69 179 GLN A O 1
ATOM 1438 N N . THR A 1 180 ? -25.908 14.342 24.333 1.00 80.06 180 THR A N 1
ATOM 1439 C CA . THR A 1 180 ? -24.707 15.020 24.853 1.00 80.06 180 THR A CA 1
ATOM 1440 C C . THR A 1 180 ? -23.440 14.715 24.049 1.00 80.06 180 THR A C 1
ATOM 1442 O O . THR A 1 180 ? -22.636 15.609 23.770 1.00 80.06 180 THR A O 1
ATOM 1445 N N . LEU A 1 181 ? -23.234 13.455 23.654 1.00 77.06 181 LEU A N 1
ATOM 1446 C CA . LEU A 1 181 ? -22.013 13.025 22.967 1.00 77.06 181 LEU A CA 1
ATOM 1447 C C . LEU A 1 181 ? -21.957 13.530 21.518 1.00 77.06 181 LEU A C 1
ATOM 1449 O O . LEU A 1 181 ? -20.883 13.840 21.001 1.00 77.06 181 LEU A O 1
ATOM 1453 N N . ARG A 1 182 ? -23.114 13.620 20.854 1.00 74.62 182 ARG A N 1
ATOM 1454 C CA . ARG A 1 182 ? -23.211 13.911 19.418 1.00 74.62 182 ARG A CA 1
ATOM 1455 C C . ARG A 1 182 ? -22.581 15.255 19.021 1.00 74.62 182 ARG A C 1
ATOM 1457 O O . ARG A 1 182 ? -21.711 15.237 18.149 1.00 74.62 182 ARG A O 1
ATOM 1464 N N . PRO A 1 183 ? -22.926 16.408 19.631 1.00 79.06 183 PRO A N 1
ATOM 1465 C CA . PRO A 1 183 ? -22.409 17.699 19.173 1.00 79.06 183 PRO A CA 1
ATOM 1466 C C . PRO A 1 183 ? -20.893 17.827 19.349 1.00 79.06 183 PRO A C 1
ATOM 1468 O O . PRO A 1 183 ? -20.204 18.376 18.490 1.00 79.06 183 PRO A O 1
ATOM 1471 N N . THR A 1 184 ? -20.359 17.303 20.456 1.00 78.00 184 THR A N 1
ATOM 1472 C CA . THR A 1 184 ? -18.927 17.384 20.773 1.00 78.00 184 THR A CA 1
ATOM 1473 C C . THR A 1 184 ? -18.098 16.461 19.883 1.00 78.00 184 THR A C 1
ATOM 1475 O O . THR A 1 184 ? -17.057 16.877 19.371 1.00 78.00 184 THR A O 1
ATOM 1478 N N . PHE A 1 185 ? -18.578 15.239 19.632 1.00 75.06 185 PHE A N 1
ATOM 1479 C CA . PHE A 1 185 ? -17.918 14.285 18.745 1.00 75.06 185 PHE A CA 1
ATOM 1480 C C . PHE A 1 185 ? -17.895 14.763 17.290 1.00 75.06 185 PHE A C 1
ATOM 1482 O O . PHE A 1 185 ? -16.822 14.820 16.690 1.00 75.06 185 PHE A O 1
ATOM 1489 N N . ILE A 1 186 ? -19.045 15.189 16.751 1.00 75.19 186 ILE A N 1
ATOM 1490 C CA . ILE A 1 186 ? -19.152 15.692 15.373 1.00 75.19 186 ILE A CA 1
ATOM 1491 C C . ILE A 1 186 ? -18.239 16.903 15.165 1.00 75.19 186 ILE A C 1
ATOM 1493 O O . ILE A 1 186 ? -17.504 16.957 14.183 1.00 75.19 186 ILE A O 1
ATOM 1497 N N . LYS A 1 187 ? -18.210 17.847 16.114 1.00 81.31 187 LYS A N 1
ATOM 1498 C CA . LYS A 1 187 ? -17.338 19.026 16.023 1.00 81.31 187 LYS A CA 1
ATOM 1499 C C . LYS A 1 187 ? -15.848 18.654 15.972 1.00 81.31 187 LYS A C 1
ATOM 1501 O O . LYS A 1 187 ? -15.098 19.272 15.212 1.00 81.31 187 LYS A O 1
ATOM 1506 N N . SER A 1 188 ? -15.420 17.660 16.758 1.00 77.69 188 SER A N 1
ATOM 1507 C CA . SER A 1 188 ? -14.042 17.138 16.728 1.00 77.69 188 SER A CA 1
ATOM 1508 C C . SER A 1 188 ? -13.723 16.529 15.363 1.00 77.69 188 SER A C 1
ATOM 1510 O O . SER A 1 188 ? -12.756 16.939 14.723 1.00 77.69 188 SER A O 1
ATOM 1512 N N . LEU A 1 189 ? -14.591 15.634 14.875 1.00 74.62 189 LEU A N 1
ATOM 1513 C CA . LEU A 1 189 ? -14.418 14.969 13.584 1.00 74.62 189 LEU A CA 1
ATOM 1514 C C . LEU A 1 189 ? -14.380 15.960 12.424 1.00 74.62 189 LEU A C 1
ATOM 1516 O O . LEU A 1 189 ? -13.459 15.915 11.613 1.00 74.62 189 LEU A O 1
ATOM 1520 N N . HIS A 1 190 ? -15.322 16.905 12.366 1.00 77.50 190 HIS A N 1
ATOM 1521 C CA . HIS A 1 190 ? -15.333 17.946 11.338 1.00 77.50 190 HIS A CA 1
ATOM 1522 C C . HIS A 1 190 ? -14.033 18.750 11.329 1.00 77.50 190 HIS A C 1
ATOM 1524 O O . HIS A 1 190 ? -13.539 19.091 10.256 1.00 77.50 190 HIS A O 1
ATOM 1530 N N . THR A 1 191 ? -13.453 19.036 12.497 1.00 80.62 191 THR A N 1
ATOM 1531 C CA . THR A 1 191 ? -12.189 19.782 12.601 1.00 80.62 191 THR A CA 1
ATOM 1532 C C . THR A 1 191 ? -11.021 18.984 12.015 1.00 80.62 191 THR A C 1
ATOM 1534 O O . THR A 1 191 ? -10.292 19.497 11.163 1.00 80.62 191 THR A O 1
ATOM 1537 N N . GLU A 1 192 ? -10.877 17.721 12.414 1.00 73.31 192 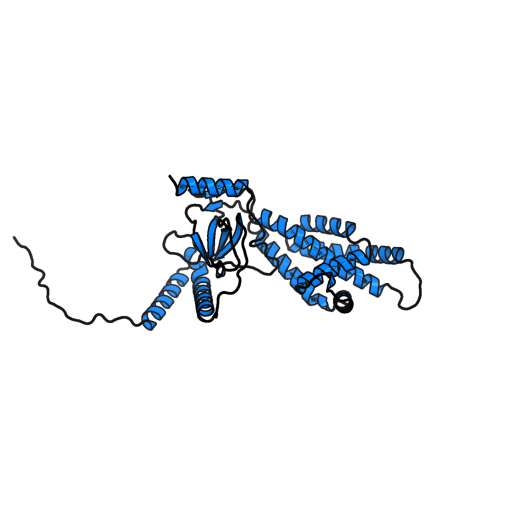GLU A N 1
ATOM 1538 C CA . GLU A 1 192 ? -9.805 16.822 11.960 1.00 73.31 192 GLU A CA 1
ATOM 1539 C C . GLU A 1 192 ? -9.917 16.518 10.456 1.00 73.31 192 GLU A C 1
ATOM 1541 O O . GLU A 1 192 ? -8.943 16.620 9.708 1.00 73.31 192 GLU A O 1
ATOM 1546 N N . PHE A 1 193 ? -11.126 16.239 9.973 1.00 73.44 193 PHE A N 1
ATOM 1547 C CA . PHE A 1 193 ? -11.381 15.953 8.562 1.00 73.44 193 PHE A CA 1
ATOM 1548 C C . PHE A 1 193 ? -11.218 17.169 7.666 1.00 73.44 193 PHE A C 1
ATOM 1550 O O . PHE A 1 193 ? -10.714 17.049 6.548 1.00 73.44 193 PHE A O 1
ATOM 1557 N N . LYS A 1 194 ? -11.632 18.351 8.135 1.00 75.19 194 LYS A N 1
ATOM 1558 C CA . LYS A 1 194 ? -11.400 19.597 7.403 1.00 75.19 194 LYS A CA 1
ATOM 1559 C C . LYS A 1 194 ? -9.904 19.845 7.243 1.00 75.19 194 LYS A C 1
ATOM 1561 O O . LYS A 1 194 ? -9.480 20.206 6.148 1.00 75.19 194 LYS A O 1
ATOM 1566 N N . ALA A 1 195 ? -9.108 19.599 8.285 1.00 71.69 195 ALA A N 1
ATOM 1567 C CA . ALA A 1 195 ? -7.652 19.695 8.205 1.00 71.69 195 ALA A CA 1
ATOM 1568 C C . ALA A 1 195 ? -7.047 18.679 7.213 1.00 71.69 195 ALA A C 1
ATOM 1570 O O . ALA A 1 195 ? -6.057 18.987 6.551 1.00 71.69 195 ALA A O 1
ATOM 1571 N N . ALA A 1 196 ? -7.667 17.505 7.056 1.00 66.88 196 ALA A N 1
ATOM 1572 C CA . ALA A 1 196 ? -7.257 16.473 6.099 1.00 66.88 196 ALA A CA 1
ATOM 1573 C C . ALA A 1 196 ? -7.821 16.652 4.669 1.00 66.88 196 ALA A C 1
ATOM 1575 O O . ALA A 1 196 ? -7.418 15.922 3.762 1.00 66.88 196 ALA A O 1
ATOM 1576 N N . GLY A 1 197 ? -8.731 17.609 4.446 1.00 68.94 197 GLY A N 1
ATOM 1577 C CA . GLY A 1 197 ? -9.393 17.828 3.155 1.00 68.94 197 GLY A CA 1
ATOM 1578 C C . GLY A 1 197 ? -10.459 16.782 2.800 1.00 68.94 197 GLY A C 1
ATOM 1579 O O . GLY A 1 197 ? -10.661 16.511 1.622 1.00 68.94 197 GLY A O 1
ATOM 1580 N N . LEU A 1 198 ? -11.122 16.186 3.797 1.00 70.12 198 LEU A N 1
ATOM 1581 C CA . LEU A 1 198 ? -12.034 15.037 3.647 1.00 70.12 198 LEU A CA 1
ATOM 1582 C C . LEU A 1 198 ? -13.491 15.347 4.014 1.00 70.12 198 LEU A C 1
ATOM 1584 O O . LEU A 1 198 ? -14.213 14.472 4.479 1.00 70.12 198 LEU A O 1
ATOM 1588 N N . ARG A 1 199 ? -13.935 16.596 3.856 1.00 68.69 199 ARG A N 1
ATOM 1589 C CA . ARG A 1 199 ? -15.236 17.054 4.372 1.00 68.69 199 ARG A CA 1
ATOM 1590 C C . ARG A 1 199 ? -16.413 16.156 3.958 1.00 68.69 199 ARG A C 1
ATOM 1592 O O . ARG A 1 199 ? -17.180 15.764 4.828 1.00 68.69 199 ARG A O 1
ATOM 1599 N N . ASP A 1 200 ? -16.494 15.780 2.685 1.00 68.25 200 ASP A N 1
ATOM 1600 C CA . ASP A 1 200 ? -17.616 14.993 2.151 1.00 68.25 200 ASP A CA 1
ATOM 1601 C C . ASP A 1 200 ? -17.675 13.576 2.747 1.00 68.25 200 ASP A C 1
ATOM 1603 O O . ASP A 1 200 ? -18.752 13.049 3.021 1.00 68.25 200 ASP A O 1
ATOM 1607 N N . LEU A 1 201 ? -16.510 12.984 3.032 1.00 65.88 201 LEU A N 1
ATOM 1608 C CA . LEU A 1 201 ? -16.409 11.694 3.714 1.00 65.88 201 LEU A CA 1
ATOM 1609 C C . LEU A 1 201 ? -16.847 11.802 5.182 1.00 65.88 201 LEU A C 1
ATOM 1611 O O . LEU A 1 201 ? -17.408 10.859 5.729 1.00 65.88 201 LEU A O 1
ATOM 1615 N N . CYS A 1 202 ? -16.620 12.954 5.823 1.00 70.56 202 CYS A N 1
ATOM 1616 C CA . CYS A 1 202 ? -17.014 13.180 7.215 1.00 70.56 202 CYS A CA 1
ATOM 1617 C C . CYS A 1 202 ? -18.530 13.074 7.394 1.00 70.56 202 CYS A C 1
ATOM 1619 O O . CYS A 1 202 ? -19.001 12.349 8.267 1.00 70.56 202 CYS A O 1
ATOM 1621 N N . ASP A 1 203 ? -19.290 13.749 6.531 1.00 70.25 203 ASP A N 1
ATOM 1622 C CA . ASP A 1 203 ? -20.749 13.805 6.636 1.00 70.25 203 ASP A CA 1
ATOM 1623 C C . ASP A 1 203 ? -21.398 12.443 6.320 1.00 70.25 203 ASP A C 1
ATOM 1625 O O . ASP A 1 203 ? -22.353 12.032 6.990 1.00 70.25 203 ASP A O 1
ATOM 1629 N N . GLN A 1 204 ? -20.836 11.692 5.364 1.00 68.81 204 GLN A N 1
ATOM 1630 C CA . GLN A 1 204 ? -21.260 10.319 5.063 1.00 68.81 204 GLN A CA 1
ATOM 1631 C C . GLN A 1 204 ? -21.031 9.379 6.250 1.00 68.81 204 GLN A C 1
ATOM 1633 O O . GLN A 1 204 ? -21.938 8.638 6.634 1.00 68.81 204 GLN A O 1
ATOM 1638 N N . VAL A 1 205 ? -19.848 9.439 6.869 1.00 69.12 205 VAL A N 1
ATOM 1639 C CA . VAL A 1 205 ? -19.522 8.586 8.017 1.00 69.12 205 VAL A CA 1
ATOM 1640 C C . VAL A 1 205 ? -20.381 8.938 9.231 1.00 69.12 205 VAL A C 1
ATOM 1642 O O . VAL A 1 205 ? -20.895 8.034 9.885 1.00 69.12 205 VAL A O 1
ATOM 1645 N N . ILE A 1 206 ? -20.604 10.227 9.510 1.00 72.44 206 ILE A N 1
ATOM 1646 C CA . ILE A 1 206 ? -21.508 10.672 10.585 1.00 72.44 206 ILE A CA 1
ATOM 1647 C C . ILE A 1 206 ? -22.909 10.094 10.391 1.00 72.44 206 ILE A C 1
ATOM 1649 O O . ILE A 1 206 ? -23.457 9.494 11.315 1.00 72.44 206 ILE A O 1
ATOM 1653 N N . THR A 1 207 ? -23.455 10.216 9.181 1.00 72.75 207 THR A N 1
ATOM 1654 C CA . THR A 1 207 ? -24.784 9.686 8.853 1.00 72.75 207 THR A CA 1
ATOM 1655 C C . THR A 1 207 ? -24.834 8.167 9.039 1.00 72.75 207 THR A C 1
ATOM 1657 O O . THR A 1 207 ? -25.761 7.650 9.659 1.00 72.75 207 THR A O 1
ATOM 1660 N N . HIS A 1 208 ? -23.820 7.439 8.560 1.00 72.69 208 HIS A N 1
ATOM 1661 C CA . HIS A 1 208 ? -23.753 5.984 8.698 1.00 72.69 208 HIS A CA 1
ATOM 1662 C C . HIS A 1 208 ? -23.707 5.543 10.170 1.00 72.69 208 HIS A C 1
ATOM 1664 O O . HIS A 1 208 ? -24.530 4.726 10.583 1.00 72.69 208 HIS A O 1
ATOM 1670 N N . MET A 1 209 ? -22.835 6.157 10.981 1.00 71.44 209 MET A N 1
ATOM 1671 C CA . MET A 1 209 ? -22.709 5.877 12.419 1.00 71.44 209 MET A CA 1
ATOM 1672 C C . MET A 1 209 ? -24.037 6.037 13.173 1.00 71.44 209 MET A C 1
ATOM 1674 O O . MET A 1 209 ? -24.383 5.208 14.019 1.00 71.44 209 MET A O 1
ATOM 1678 N N . GLU A 1 210 ? -24.800 7.096 12.873 1.00 69.00 210 GLU A N 1
ATOM 1679 C CA . GLU A 1 210 ? -26.099 7.356 13.512 1.00 69.00 210 GLU A CA 1
ATOM 1680 C C . GLU A 1 210 ? -27.124 6.250 13.223 1.00 69.00 210 GLU A C 1
ATOM 1682 O O . GLU A 1 210 ? -27.970 5.935 14.067 1.00 69.00 210 GLU A O 1
ATOM 1687 N N . HIS A 1 211 ? -27.031 5.619 12.052 1.00 74.75 211 HIS A N 1
ATOM 1688 C CA . HIS A 1 211 ? -27.900 4.513 11.676 1.00 74.75 211 HIS A CA 1
ATOM 1689 C C . HIS A 1 211 ? -27.447 3.161 12.235 1.00 74.75 211 HIS A C 1
ATOM 1691 O O . HIS A 1 211 ? -28.305 2.298 12.449 1.00 74.75 211 HIS A O 1
ATOM 1697 N N . THR A 1 212 ? -26.152 2.962 12.490 1.00 77.19 212 THR A N 1
ATOM 1698 C CA . THR A 1 212 ? -25.602 1.653 12.866 1.00 77.19 212 THR A CA 1
ATOM 1699 C C . THR A 1 212 ? -25.498 1.423 14.374 1.00 77.19 212 THR A C 1
ATOM 1701 O O . THR A 1 212 ? -25.766 0.310 14.831 1.00 77.19 212 THR A O 1
ATOM 1704 N N . ILE A 1 213 ? -25.185 2.446 15.179 1.00 80.62 213 ILE A N 1
ATOM 1705 C CA . ILE A 1 213 ? -24.979 2.299 16.633 1.00 80.62 213 ILE A CA 1
ATOM 1706 C C . ILE A 1 213 ? -26.232 2.754 17.396 1.00 80.62 213 ILE A C 1
ATOM 1708 O O . ILE A 1 213 ? -26.346 3.869 17.921 1.00 80.62 213 ILE A O 1
ATOM 1712 N N . LYS A 1 214 ? -27.236 1.870 17.451 1.00 80.81 214 LYS A N 1
ATOM 1713 C CA . LYS A 1 214 ? -28.523 2.160 18.104 1.00 80.81 214 LYS A CA 1
ATOM 1714 C C . LYS A 1 214 ? -28.515 1.826 19.591 1.00 80.81 214 LYS A C 1
ATOM 1716 O O . LYS A 1 214 ? -29.036 2.616 20.377 1.00 80.81 214 LYS A O 1
ATOM 1721 N N . HIS A 1 215 ? -27.887 0.713 19.959 1.00 83.94 215 HIS A N 1
ATOM 1722 C CA . HIS A 1 215 ? -27.899 0.134 21.300 1.00 83.94 215 HIS A CA 1
ATOM 1723 C C . HIS A 1 215 ? -26.488 -0.177 21.824 1.00 83.94 215 HIS A C 1
ATOM 1725 O O . HIS A 1 215 ? -25.531 -0.283 21.055 1.00 83.94 215 HIS A O 1
ATOM 1731 N N . LYS A 1 216 ? -26.371 -0.421 23.141 1.00 85.31 216 LYS A N 1
ATOM 1732 C CA . LYS A 1 216 ? -25.122 -0.841 23.814 1.00 85.31 216 LYS A CA 1
ATOM 1733 C C . LYS A 1 216 ? -24.454 -2.032 23.111 1.00 85.31 216 LYS A C 1
ATOM 1735 O O . LYS A 1 216 ? -23.254 -1.997 22.861 1.00 85.31 216 LYS A O 1
ATOM 1740 N N . ARG A 1 217 ? -25.238 -3.041 22.707 1.00 88.00 217 ARG A N 1
ATOM 1741 C CA . ARG A 1 217 ? -24.742 -4.226 21.978 1.00 88.00 217 ARG A CA 1
ATOM 1742 C C . ARG A 1 217 ? -24.114 -3.897 20.618 1.00 88.00 217 ARG A C 1
ATOM 1744 O O . ARG A 1 217 ? -23.154 -4.550 20.226 1.00 88.00 217 ARG A O 1
ATOM 1751 N N . ASP A 1 218 ? -24.629 -2.886 19.916 1.00 88.75 218 ASP A N 1
ATOM 1752 C CA . ASP A 1 218 ? -24.114 -2.502 18.599 1.00 88.75 218 ASP A CA 1
ATOM 1753 C C . ASP A 1 218 ? -22.732 -1.868 18.772 1.00 88.75 218 ASP A C 1
ATOM 1755 O O . ASP A 1 218 ? -21.773 -2.274 18.121 1.00 88.75 218 ASP A O 1
ATOM 1759 N N . ALA A 1 219 ? -22.602 -0.955 19.740 1.00 88.50 219 ALA A N 1
ATOM 1760 C CA . ALA A 1 219 ? -21.318 -0.365 20.102 1.00 88.50 219 ALA A CA 1
ATOM 1761 C C . ALA A 1 219 ? -20.303 -1.429 20.560 1.00 88.50 219 ALA A C 1
ATOM 1763 O O . ALA A 1 219 ? -19.151 -1.415 20.130 1.00 88.50 219 ALA A O 1
ATOM 1764 N N . GLN A 1 220 ? -20.726 -2.397 21.380 1.00 91.25 220 GLN A N 1
ATOM 1765 C CA . GLN A 1 220 ? -19.856 -3.504 21.790 1.00 91.25 220 GLN A CA 1
ATOM 1766 C C . GLN A 1 220 ? -19.376 -4.333 20.593 1.00 91.25 220 GLN A C 1
ATOM 1768 O O . GLN A 1 220 ? -18.204 -4.699 20.563 1.00 91.25 220 GLN A O 1
ATOM 1773 N N . ARG A 1 221 ? -20.237 -4.594 19.599 1.00 91.62 221 ARG A N 1
ATOM 1774 C CA . ARG A 1 221 ? -19.861 -5.301 18.364 1.00 91.62 221 ARG A CA 1
ATOM 1775 C C . ARG A 1 221 ? -18.771 -4.550 17.598 1.00 91.62 221 ARG A C 1
ATOM 1777 O O . ARG A 1 221 ? -17.735 -5.135 17.304 1.00 91.62 221 ARG A O 1
ATOM 1784 N N . TYR A 1 222 ? -18.962 -3.256 17.335 1.00 90.12 222 TYR A N 1
ATOM 1785 C CA . TYR A 1 222 ? -17.964 -2.442 16.626 1.00 90.12 222 TYR A CA 1
ATOM 1786 C C . TYR A 1 222 ? -16.631 -2.369 17.373 1.00 90.12 222 TYR A C 1
ATOM 1788 O O . TYR A 1 222 ? -15.567 -2.534 16.776 1.00 90.12 222 TYR A O 1
ATOM 1796 N N . LEU A 1 223 ? -16.676 -2.196 18.695 1.00 91.62 223 LEU A N 1
ATOM 1797 C CA . LEU A 1 223 ? -15.465 -2.183 19.503 1.00 91.62 223 LEU A CA 1
ATOM 1798 C C . LEU A 1 223 ? -14.752 -3.545 19.492 1.00 91.62 223 LEU A C 1
ATOM 1800 O O . LEU A 1 223 ? -13.535 -3.587 19.342 1.00 91.62 223 LEU A O 1
ATOM 1804 N N . ARG A 1 224 ? -15.481 -4.664 19.581 1.00 93.25 224 ARG A N 1
ATOM 1805 C CA . ARG A 1 224 ? -14.895 -6.012 19.456 1.00 93.25 224 ARG A CA 1
ATOM 1806 C C . ARG A 1 224 ? -14.215 -6.206 18.104 1.00 93.25 224 ARG A C 1
ATOM 1808 O O . ARG A 1 224 ? -13.055 -6.608 18.083 1.00 93.25 224 ARG A O 1
ATOM 1815 N N . ALA A 1 225 ? -14.871 -5.824 17.011 1.00 90.94 225 ALA A N 1
ATOM 1816 C CA . ALA A 1 225 ? -14.298 -5.875 15.666 1.00 90.94 225 ALA A CA 1
ATOM 1817 C C . ALA A 1 225 ? -13.017 -5.032 15.539 1.00 90.94 225 ALA A C 1
ATOM 1819 O O . ALA A 1 225 ? -12.040 -5.433 14.902 1.00 90.94 225 ALA A O 1
ATOM 1820 N N . TYR A 1 226 ? -12.972 -3.855 16.167 1.00 90.12 226 TYR A N 1
ATOM 1821 C CA . TYR A 1 226 ? -11.749 -3.056 16.231 1.00 90.12 226 TYR A CA 1
ATOM 1822 C C . TYR A 1 226 ? -10.630 -3.749 17.010 1.00 90.12 226 TYR A C 1
ATOM 1824 O O . TYR A 1 226 ? -9.511 -3.853 16.505 1.00 90.12 226 TYR A O 1
ATOM 1832 N N . ILE A 1 227 ? -10.923 -4.242 18.216 1.00 91.62 227 ILE A N 1
ATOM 1833 C CA . ILE A 1 227 ? -9.937 -4.896 19.086 1.00 91.62 227 ILE A CA 1
ATOM 1834 C C . ILE A 1 227 ? -9.363 -6.133 18.397 1.00 91.62 227 ILE A C 1
ATOM 1836 O O . ILE A 1 227 ? -8.146 -6.293 18.342 1.00 91.62 227 ILE A O 1
ATOM 1840 N N . ALA A 1 228 ? -10.226 -6.961 17.814 1.00 91.69 228 ALA A N 1
ATOM 1841 C CA . ALA A 1 228 ? -9.846 -8.155 17.075 1.00 91.69 228 ALA A CA 1
ATOM 1842 C C . ALA A 1 228 ? -8.828 -7.840 15.973 1.00 91.69 228 ALA A C 1
ATOM 1844 O O . ALA A 1 228 ? -7.744 -8.422 15.924 1.00 91.69 228 ALA A O 1
ATOM 1845 N N . ARG A 1 229 ? -9.115 -6.823 15.150 1.00 87.75 229 ARG A N 1
ATOM 1846 C CA . ARG A 1 229 ? -8.205 -6.360 14.091 1.00 87.75 229 ARG A CA 1
ATOM 1847 C C . ARG A 1 229 ? -6.917 -5.753 14.632 1.00 87.75 229 ARG A C 1
ATOM 1849 O O . ARG A 1 229 ? -5.858 -5.934 14.033 1.00 87.75 229 ARG A O 1
ATOM 1856 N N . ALA A 1 230 ? -6.997 -5.003 15.728 1.00 85.38 230 ALA A N 1
ATOM 1857 C CA . ALA A 1 230 ? -5.837 -4.361 16.328 1.00 85.38 230 ALA A CA 1
ATOM 1858 C C . ALA A 1 230 ? -4.840 -5.380 16.898 1.00 85.38 230 ALA A C 1
ATOM 1860 O O . ALA A 1 230 ? -3.637 -5.147 16.796 1.00 85.38 230 ALA A O 1
ATOM 1861 N N . GLU A 1 231 ? -5.344 -6.483 17.450 1.00 87.62 231 GLU A N 1
ATOM 1862 C CA . GLU A 1 231 ? -4.566 -7.537 18.111 1.00 87.62 231 GLU A CA 1
ATOM 1863 C C . GLU A 1 231 ? -4.280 -8.741 17.192 1.00 87.62 231 GLU A C 1
ATOM 1865 O O . GLU A 1 231 ? -3.428 -9.567 17.505 1.00 87.62 231 GLU A O 1
ATOM 1870 N N . GLY A 1 232 ? -4.961 -8.847 16.046 1.00 88.88 232 GLY A N 1
ATOM 1871 C CA . GLY A 1 232 ? -4.825 -9.980 15.127 1.00 88.88 232 GLY A CA 1
ATOM 1872 C C . GLY A 1 232 ? -5.468 -11.272 15.645 1.00 88.88 232 GLY A C 1
ATOM 1873 O O . GLY A 1 232 ? -4.934 -12.350 15.398 1.00 88.88 232 GLY A O 1
ATOM 1874 N N . ILE A 1 233 ? -6.588 -11.157 16.363 1.00 92.25 233 ILE A N 1
ATOM 1875 C CA . ILE A 1 233 ? -7.370 -12.271 16.933 1.00 92.25 233 ILE A CA 1
ATOM 1876 C C . ILE A 1 233 ? -8.782 -12.306 16.327 1.00 92.25 233 ILE A C 1
ATOM 1878 O O . ILE A 1 233 ? -9.169 -11.360 15.639 1.00 92.25 233 ILE A O 1
ATOM 1882 N N . ASN A 1 234 ? -9.566 -13.363 16.575 1.00 93.19 234 ASN A N 1
ATOM 1883 C CA . ASN A 1 234 ? -10.973 -13.376 16.157 1.00 93.19 234 ASN A CA 1
ATOM 1884 C C . ASN A 1 234 ? -11.829 -12.484 17.070 1.00 93.19 234 ASN A C 1
ATOM 1886 O O . ASN A 1 234 ? -11.497 -12.256 18.233 1.00 93.19 234 ASN A O 1
ATOM 1890 N N . GLU A 1 235 ? -12.960 -11.995 16.557 1.00 90.12 235 GLU A N 1
ATOM 1891 C CA . GLU A 1 235 ? -13.882 -11.133 17.317 1.00 90.12 235 GLU A CA 1
ATOM 1892 C C . GLU A 1 235 ? -14.475 -11.825 18.549 1.00 90.12 235 GLU A C 1
ATOM 1894 O O . GLU A 1 235 ? -14.620 -11.198 19.605 1.00 90.12 235 GLU A O 1
ATOM 1899 N N . ASP A 1 236 ? -14.751 -13.123 18.427 1.00 90.44 236 ASP A N 1
ATOM 1900 C CA . ASP A 1 236 ? -15.277 -13.959 19.508 1.00 90.44 236 ASP A CA 1
ATOM 1901 C C . ASP A 1 236 ? -14.247 -14.176 20.630 1.00 90.44 236 ASP A C 1
ATOM 1903 O O . ASP A 1 236 ? -14.623 -14.383 21.783 1.00 90.44 236 ASP A O 1
ATOM 1907 N N . ASP A 1 237 ? -12.954 -14.028 20.322 1.00 93.69 237 ASP A N 1
ATOM 1908 C CA . ASP A 1 237 ? -11.851 -14.195 21.276 1.00 93.69 237 ASP A CA 1
ATOM 1909 C C . ASP A 1 237 ? -11.589 -12.923 22.111 1.00 93.69 237 ASP A C 1
ATOM 1911 O O . ASP A 1 237 ? -10.744 -12.909 23.011 1.00 93.69 237 ASP A O 1
ATOM 1915 N N . VAL A 1 238 ? -12.301 -11.820 21.845 1.00 94.94 238 VAL A N 1
ATOM 1916 C CA . VAL A 1 238 ? -12.142 -10.570 22.601 1.00 94.94 238 VAL A CA 1
ATOM 1917 C C . VAL A 1 238 ? -12.755 -10.720 24.000 1.00 94.94 238 VAL A C 1
ATOM 1919 O O . VAL A 1 238 ? -13.973 -10.782 24.166 1.00 94.94 238 VAL A O 1
ATOM 1922 N N . SER A 1 239 ? -11.932 -10.734 25.049 1.00 94.38 239 SER A N 1
ATOM 1923 C CA . SER A 1 239 ? -12.436 -10.861 26.424 1.00 94.38 239 SER A CA 1
ATOM 1924 C C . SER A 1 239 ? -13.182 -9.607 26.906 1.00 94.38 239 SER A C 1
ATOM 1926 O O . SER A 1 239 ? -12.933 -8.487 26.450 1.00 94.38 239 SER A O 1
ATOM 1928 N N . THR A 1 240 ? -14.083 -9.774 27.879 1.00 92.12 240 THR A N 1
ATOM 1929 C CA . THR A 1 240 ? -14.775 -8.649 28.536 1.00 92.12 240 THR A CA 1
ATOM 1930 C C . THR A 1 240 ? -13.793 -7.701 29.227 1.00 92.12 240 THR A C 1
ATOM 1932 O O . THR A 1 240 ? -13.955 -6.488 29.135 1.00 92.12 240 THR A O 1
ATOM 1935 N N . ASP A 1 241 ? -12.727 -8.222 29.839 1.00 93.31 241 ASP A N 1
ATOM 1936 C CA . ASP A 1 241 ? -11.679 -7.394 30.451 1.00 93.31 241 ASP A CA 1
ATOM 1937 C C . ASP A 1 241 ? -10.972 -6.520 29.417 1.00 93.31 241 ASP A C 1
ATOM 1939 O O . ASP A 1 241 ? -10.711 -5.339 29.658 1.00 93.31 241 ASP A O 1
ATOM 1943 N N . LYS A 1 242 ? -10.700 -7.078 28.231 1.00 93.31 242 LYS A N 1
ATOM 1944 C CA . LYS A 1 242 ? -10.117 -6.321 27.125 1.00 93.31 242 LYS A CA 1
ATOM 1945 C C . LYS A 1 242 ? -11.096 -5.263 26.634 1.00 93.31 242 LYS A C 1
ATOM 1947 O O . LYS A 1 242 ? -10.690 -4.124 26.440 1.00 93.31 242 LYS A O 1
ATOM 1952 N N . LEU A 1 243 ? -12.376 -5.595 26.491 1.00 92.25 243 LEU A N 1
ATOM 1953 C CA . LEU A 1 243 ? -13.408 -4.624 26.133 1.00 92.25 243 LEU A CA 1
ATOM 1954 C C . LEU A 1 243 ? -13.437 -3.449 27.129 1.00 92.25 243 LEU A C 1
ATOM 1956 O O . LEU A 1 243 ? -13.332 -2.292 26.722 1.00 92.25 243 LEU A O 1
ATOM 1960 N N . ASN A 1 244 ? -13.467 -3.748 28.429 1.00 92.06 244 ASN A N 1
ATOM 1961 C CA . ASN A 1 244 ? -13.464 -2.752 29.502 1.00 92.06 244 ASN A CA 1
ATOM 1962 C C . ASN A 1 244 ? -12.181 -1.909 29.516 1.00 92.06 244 ASN A C 1
ATOM 1964 O O . ASN A 1 244 ? -12.241 -0.709 29.766 1.00 92.06 244 ASN A O 1
ATOM 1968 N N . TYR A 1 245 ? -11.023 -2.487 29.182 1.00 92.75 245 TYR A N 1
ATOM 1969 C CA . TYR A 1 245 ? -9.771 -1.736 29.038 1.00 92.75 245 TYR A CA 1
ATOM 1970 C C . TYR A 1 245 ? -9.894 -0.595 28.011 1.00 92.75 245 TYR A C 1
ATOM 1972 O O . TYR A 1 245 ? -9.420 0.517 28.263 1.00 92.75 245 TYR A O 1
ATOM 1980 N N . TYR A 1 246 ? -10.558 -0.840 26.876 1.00 92.38 246 TYR A N 1
ATOM 1981 C CA . TYR A 1 246 ? -10.819 0.194 25.870 1.00 92.38 246 TYR A CA 1
ATOM 1982 C C . TYR A 1 246 ? -11.867 1.205 26.340 1.00 92.38 246 TYR A C 1
ATOM 1984 O O . TYR A 1 246 ? -11.631 2.406 26.218 1.00 92.38 246 TYR A O 1
ATOM 1992 N N . ILE A 1 247 ? -12.982 0.739 26.914 1.00 89.75 247 ILE A N 1
ATOM 1993 C CA . ILE A 1 247 ? -14.068 1.603 27.415 1.00 89.75 247 ILE A CA 1
ATOM 1994 C C . ILE A 1 247 ? -13.557 2.559 28.502 1.00 89.75 247 ILE A C 1
ATOM 1996 O O . ILE A 1 247 ? -13.888 3.741 28.500 1.00 89.75 247 ILE A O 1
ATOM 2000 N N . GLN A 1 248 ? -12.654 2.107 29.370 1.00 89.81 248 GLN A N 1
ATOM 2001 C CA . GLN A 1 248 ? -12.031 2.942 30.404 1.00 89.81 248 GLN A CA 1
ATOM 2002 C C . GLN A 1 248 ? -10.985 3.925 29.848 1.00 89.81 248 GLN A C 1
ATOM 2004 O O . GLN A 1 248 ? -10.248 4.555 30.606 1.00 89.81 248 GLN A O 1
ATOM 2009 N N . GLY A 1 249 ? -10.855 4.027 28.523 1.00 86.06 249 GLY A N 1
ATOM 2010 C CA . GLY A 1 249 ? -9.939 4.943 27.853 1.00 86.06 249 GLY A CA 1
ATOM 2011 C C . GLY A 1 249 ? -8.467 4.547 27.966 1.00 86.06 249 GLY A C 1
ATOM 2012 O O . GLY A 1 249 ? -7.607 5.296 27.494 1.00 86.06 249 GLY A O 1
ATOM 2013 N N . ARG A 1 250 ? -8.137 3.372 28.521 1.00 88.00 250 ARG A N 1
ATOM 2014 C CA . ARG A 1 250 ? -6.739 2.939 28.712 1.00 88.00 250 ARG A CA 1
ATOM 2015 C C . ARG A 1 250 ? -6.019 2.693 27.381 1.00 88.00 250 ARG A C 1
ATOM 2017 O O . ARG A 1 250 ? -4.802 2.822 27.313 1.00 88.00 250 ARG A O 1
ATOM 2024 N N . ALA A 1 251 ? -6.772 2.431 26.311 1.00 86.50 251 ALA A N 1
ATOM 2025 C CA . ALA A 1 251 ? -6.261 2.280 24.950 1.00 86.50 251 ALA A CA 1
ATOM 2026 C C . ALA A 1 251 ? -6.273 3.574 24.108 1.00 86.50 251 ALA A C 1
ATOM 2028 O O . ALA A 1 251 ? -5.880 3.541 22.941 1.00 86.50 251 ALA A O 1
ATOM 2029 N N . SER A 1 252 ? -6.693 4.723 24.659 1.00 84.44 252 SER A N 1
ATOM 2030 C CA . SER A 1 252 ? -6.888 5.965 23.881 1.00 84.44 252 SER A CA 1
ATOM 2031 C C . SER A 1 252 ? -5.641 6.387 23.103 1.00 84.44 252 SER A C 1
ATOM 2033 O O . SER A 1 252 ? -5.732 6.807 21.955 1.00 84.44 252 SER A O 1
ATOM 2035 N N . LYS A 1 253 ? -4.449 6.218 23.694 1.00 87.81 253 LYS A N 1
ATOM 2036 C CA . LYS A 1 253 ? -3.178 6.531 23.022 1.00 87.81 253 LYS A CA 1
ATOM 2037 C C . LYS A 1 253 ? -2.966 5.682 21.763 1.00 87.81 253 LYS A C 1
ATOM 2039 O O . LYS A 1 253 ? -2.526 6.208 20.746 1.00 87.81 253 LYS A O 1
ATOM 2044 N N . GLN A 1 254 ? -3.272 4.387 21.833 1.00 87.69 254 GLN A N 1
ATOM 2045 C CA . GLN A 1 254 ? -3.152 3.468 20.701 1.00 87.69 254 GLN A CA 1
ATOM 2046 C C . GLN A 1 254 ? -4.171 3.807 19.613 1.00 87.69 254 GLN A C 1
ATOM 2048 O O . GLN A 1 254 ? -3.802 3.868 18.444 1.00 87.69 254 GLN A O 1
ATOM 2053 N N . MET A 1 255 ? -5.423 4.073 19.993 1.00 85.25 255 MET A N 1
ATOM 2054 C CA . MET A 1 255 ? -6.474 4.446 19.043 1.00 85.25 255 MET A CA 1
ATOM 2055 C C . MET A 1 255 ? -6.160 5.763 18.330 1.00 85.25 255 MET A C 1
ATOM 2057 O O . MET A 1 255 ? -6.280 5.834 17.111 1.00 85.25 255 MET A O 1
ATOM 2061 N N . ASN A 1 256 ? -5.679 6.774 19.059 1.00 84.12 256 ASN A N 1
ATOM 2062 C CA . ASN A 1 256 ? -5.274 8.048 18.464 1.00 84.12 256 ASN A CA 1
ATOM 2063 C C . ASN A 1 256 ? -4.098 7.864 17.496 1.00 84.12 256 ASN A C 1
ATOM 2065 O O . ASN A 1 256 ? -4.153 8.345 16.371 1.00 84.12 256 ASN A O 1
ATOM 2069 N N . ALA A 1 257 ? -3.070 7.098 17.881 1.00 88.31 257 ALA A N 1
ATOM 2070 C CA . ALA A 1 257 ? -1.950 6.803 16.985 1.00 88.31 257 ALA A CA 1
ATOM 2071 C C . ALA A 1 257 ? -2.397 6.044 15.724 1.00 88.31 257 ALA A C 1
ATOM 2073 O O . ALA A 1 257 ? -1.837 6.220 14.641 1.00 88.31 257 ALA A O 1
ATOM 2074 N N . ASP A 1 258 ? -3.398 5.177 15.850 1.00 85.94 258 ASP A N 1
ATOM 2075 C CA . ASP A 1 258 ? -3.968 4.454 14.721 1.00 85.94 258 ASP A CA 1
ATOM 2076 C C . ASP A 1 258 ? -4.758 5.364 13.773 1.00 85.94 258 ASP A C 1
ATOM 2078 O O . ASP A 1 258 ? -4.610 5.256 12.554 1.00 85.94 258 ASP A O 1
ATOM 2082 N N . PHE A 1 259 ? -5.527 6.300 14.331 1.00 82.94 259 PHE A N 1
ATOM 2083 C CA . PHE A 1 259 ? -6.230 7.337 13.583 1.00 82.94 259 PHE A CA 1
ATOM 2084 C C . PHE A 1 259 ? -5.260 8.262 12.841 1.00 82.94 259 PHE A C 1
ATOM 2086 O O . PHE A 1 259 ? -5.413 8.481 11.640 1.00 82.94 259 PHE A O 1
ATOM 2093 N N . ASP A 1 260 ? -4.207 8.731 13.513 1.00 85.44 260 ASP A N 1
ATOM 2094 C CA . ASP A 1 260 ? -3.169 9.567 12.904 1.00 85.44 260 ASP A CA 1
ATOM 2095 C C . ASP A 1 260 ? -2.490 8.841 11.734 1.00 85.44 260 ASP A C 1
ATOM 2097 O O . ASP A 1 260 ? -2.271 9.412 10.662 1.00 85.44 260 ASP A O 1
ATOM 2101 N N . ASN A 1 261 ? -2.204 7.546 11.903 1.00 89.88 261 ASN A N 1
ATOM 2102 C CA . ASN A 1 261 ? -1.671 6.696 10.842 1.00 89.88 261 ASN A CA 1
ATOM 2103 C C . ASN A 1 261 ? -2.632 6.577 9.654 1.00 89.88 261 ASN A C 1
ATOM 2105 O O . ASN A 1 261 ? -2.183 6.562 8.502 1.00 89.88 261 ASN A O 1
ATOM 2109 N N . PHE A 1 262 ? -3.933 6.481 9.917 1.00 86.88 262 PHE A N 1
ATOM 2110 C CA . PHE A 1 262 ? -4.954 6.439 8.880 1.00 86.88 262 PHE A CA 1
ATOM 2111 C C . PHE A 1 262 ? -5.028 7.769 8.114 1.00 86.88 262 PHE A C 1
ATOM 2113 O O . PHE A 1 262 ? -4.881 7.785 6.888 1.00 86.88 262 PHE A O 1
ATOM 2120 N N . LEU A 1 263 ? -5.152 8.900 8.819 1.00 83.31 263 LEU A N 1
ATOM 2121 C CA . LEU A 1 263 ? -5.165 10.238 8.214 1.00 83.31 263 LEU A CA 1
ATOM 2122 C C . LEU A 1 263 ? -3.889 10.515 7.414 1.00 83.31 263 LEU A C 1
ATOM 2124 O O . LEU A 1 263 ? -3.929 11.113 6.332 1.00 83.31 263 LEU A O 1
ATOM 2128 N N . TYR A 1 264 ? -2.747 10.028 7.898 1.00 88.50 264 TYR A N 1
ATOM 2129 C CA . TYR A 1 264 ? -1.499 10.097 7.156 1.00 88.50 264 TYR A CA 1
ATOM 2130 C C . TYR A 1 264 ? -1.597 9.360 5.815 1.00 88.50 264 TYR A C 1
ATOM 2132 O O . TYR A 1 264 ? -1.223 9.930 4.792 1.00 88.50 264 TYR A O 1
ATOM 2140 N N . VAL A 1 265 ? -2.142 8.140 5.770 1.00 90.75 265 VAL A N 1
ATOM 2141 C CA . VAL A 1 265 ? -2.359 7.412 4.505 1.00 90.75 265 VAL A CA 1
ATOM 2142 C C . VAL A 1 265 ? -3.282 8.199 3.581 1.00 90.75 265 VAL A C 1
ATOM 2144 O O . VAL A 1 265 ? -2.908 8.460 2.437 1.00 90.75 265 VAL A O 1
ATOM 2147 N N . VAL A 1 266 ? -4.436 8.652 4.070 1.00 85.62 266 VAL A N 1
ATOM 2148 C CA . VAL A 1 266 ? -5.393 9.398 3.243 1.00 85.62 266 VAL A CA 1
ATOM 2149 C C . VAL A 1 266 ? -4.763 10.659 2.647 1.00 85.62 266 VAL A C 1
ATOM 2151 O O . VAL A 1 266 ? -4.811 10.867 1.432 1.00 85.62 266 VAL A O 1
ATOM 2154 N N . SER A 1 267 ? -4.077 11.461 3.467 1.00 84.19 267 SER A N 1
ATOM 2155 C CA . SER A 1 267 ? -3.395 12.674 2.999 1.00 84.19 267 SER A CA 1
ATOM 2156 C C . SER A 1 267 ? -2.302 12.375 1.965 1.00 84.19 267 SER A C 1
ATOM 2158 O O . SER A 1 267 ? -2.083 13.159 1.037 1.00 84.19 267 SER A O 1
ATOM 2160 N N . LYS A 1 268 ? -1.618 11.224 2.065 1.00 90.88 268 LYS A N 1
ATOM 2161 C CA . LYS A 1 268 ? -0.649 10.795 1.050 1.00 90.88 268 LYS A CA 1
ATOM 2162 C C . LYS A 1 268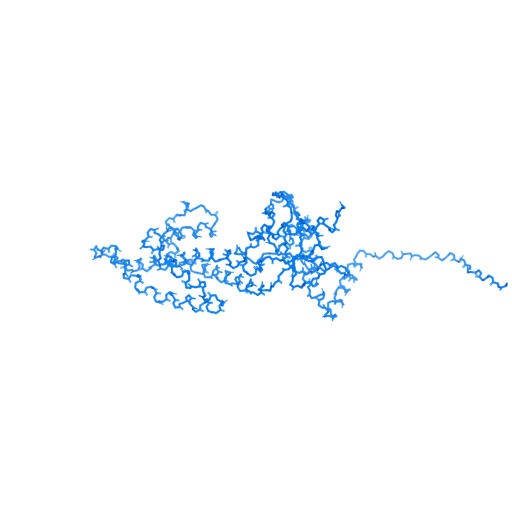 ? -1.330 10.498 -0.275 1.00 90.88 268 LYS A C 1
ATOM 2164 O O . LYS A 1 268 ? -0.807 10.966 -1.290 1.00 90.88 268 LYS A O 1
ATOM 2169 N N . TYR A 1 269 ? -2.442 9.762 -0.252 1.00 90.81 269 TYR A N 1
ATOM 2170 C CA . TYR A 1 269 ? -3.148 9.314 -1.452 1.00 90.81 269 TYR A CA 1
ATOM 2171 C C . TYR A 1 269 ? -3.907 10.421 -2.175 1.00 90.81 269 TYR A C 1
ATOM 2173 O O . TYR A 1 269 ? -3.876 10.452 -3.404 1.00 90.81 269 TYR A O 1
ATOM 2181 N N . ASN A 1 270 ? -4.449 11.390 -1.433 1.00 85.44 270 ASN A N 1
ATOM 2182 C CA . ASN A 1 270 ? -5.140 12.554 -1.993 1.00 85.44 270 ASN A CA 1
ATOM 2183 C C . ASN A 1 270 ? -4.260 13.365 -2.976 1.00 85.44 270 ASN A C 1
ATOM 2185 O O . ASN A 1 270 ? -4.739 14.047 -3.878 1.00 85.44 270 ASN A O 1
ATOM 2189 N N . ARG A 1 271 ? -2.928 13.261 -2.852 1.00 87.88 271 ARG A N 1
ATOM 2190 C CA . ARG A 1 271 ? -1.964 13.939 -3.740 1.00 87.88 271 ARG A CA 1
ATOM 2191 C C . ARG A 1 271 ? -1.806 13.272 -5.112 1.00 87.88 271 ARG A C 1
ATOM 2193 O O . ARG A 1 271 ? -1.163 13.853 -5.985 1.00 87.88 271 ARG A O 1
ATOM 2200 N N . TYR A 1 272 ? -2.347 12.070 -5.319 1.00 90.75 272 TYR A N 1
ATOM 2201 C CA . TYR A 1 272 ? -2.258 11.321 -6.580 1.00 90.75 272 TYR A CA 1
ATOM 2202 C C . TYR A 1 272 ? -3.550 11.426 -7.407 1.00 90.75 272 TYR A C 1
ATOM 2204 O O . TYR A 1 272 ? -4.024 10.446 -7.979 1.00 90.75 272 TYR A O 1
ATOM 2212 N N . ASN A 1 273 ? -4.118 12.630 -7.476 1.00 87.06 273 ASN A N 1
ATOM 2213 C CA . ASN A 1 273 ? -5.380 12.952 -8.155 1.00 87.06 273 ASN A CA 1
ATOM 2214 C C . ASN A 1 273 ? -5.238 13.241 -9.662 1.00 87.06 273 ASN A C 1
ATOM 2216 O O . ASN A 1 273 ? -6.168 13.723 -10.303 1.00 87.06 273 ASN A O 1
ATOM 2220 N N . ARG A 1 274 ? -4.057 12.999 -10.239 1.00 91.50 274 ARG A N 1
ATOM 2221 C CA . ARG A 1 274 ? -3.805 13.218 -11.668 1.00 91.50 274 ARG A CA 1
ATOM 2222 C C . ARG A 1 274 ? -4.174 11.982 -12.475 1.00 91.50 274 ARG A C 1
ATOM 2224 O O . ARG A 1 274 ? -3.999 10.853 -12.007 1.00 91.50 274 ARG A O 1
ATOM 2231 N N . GLN A 1 275 ? -4.576 12.203 -13.727 1.00 94.44 275 GLN A N 1
ATOM 2232 C CA . GLN A 1 275 ? -4.723 11.117 -14.688 1.00 94.44 275 GLN A CA 1
ATOM 2233 C C . GLN A 1 275 ? -3.425 10.309 -14.759 1.00 94.44 275 GLN A C 1
ATOM 2235 O O . GLN A 1 275 ? -2.324 10.861 -14.858 1.00 94.44 275 GLN A O 1
ATOM 2240 N N . THR A 1 276 ? -3.576 8.995 -14.662 1.00 95.31 276 THR A N 1
ATOM 2241 C CA . THR A 1 276 ? -2.467 8.054 -14.555 1.00 95.31 276 THR A CA 1
ATOM 2242 C C . THR A 1 276 ? -2.477 7.122 -15.756 1.00 95.31 276 THR A C 1
ATOM 2244 O O . THR A 1 276 ? -3.532 6.786 -16.287 1.00 95.31 276 THR A O 1
ATOM 2247 N N . TYR A 1 277 ? -1.290 6.726 -16.198 1.00 97.31 277 TYR A N 1
ATOM 2248 C CA . TYR A 1 277 ? -1.083 5.910 -17.379 1.00 97.31 277 TYR A CA 1
ATOM 2249 C C . TYR A 1 277 ? -0.165 4.734 -17.057 1.00 97.31 277 TYR A C 1
ATOM 2251 O O . TYR A 1 277 ? 0.855 4.910 -16.391 1.00 97.31 277 TYR A O 1
ATOM 2259 N N . ALA A 1 278 ? -0.490 3.555 -17.570 1.00 97.94 278 ALA A N 1
ATOM 2260 C CA . ALA A 1 278 ? 0.378 2.387 -17.579 1.00 97.94 278 ALA A CA 1
ATOM 2261 C C . ALA A 1 278 ? 1.433 2.520 -18.686 1.00 97.94 278 ALA A C 1
ATOM 2263 O O . ALA A 1 278 ? 1.076 2.753 -19.841 1.00 97.94 278 ALA A O 1
ATOM 2264 N N . ARG A 1 279 ? 2.726 2.399 -18.351 1.00 97.56 279 ARG A N 1
ATOM 2265 C CA . ARG A 1 279 ? 3.841 2.453 -19.316 1.00 97.56 279 ARG A CA 1
ATOM 2266 C C . ARG A 1 279 ? 4.211 1.056 -19.787 1.00 97.56 279 ARG A C 1
ATOM 2268 O O . ARG A 1 279 ? 4.996 0.368 -19.143 1.00 97.56 279 ARG A O 1
ATOM 2275 N N . LEU A 1 280 ? 3.644 0.646 -20.915 1.00 97.94 280 LEU A N 1
ATOM 2276 C CA . LEU A 1 280 ? 3.727 -0.737 -21.384 1.00 97.94 280 LEU A CA 1
ATOM 2277 C C . LEU A 1 280 ? 5.156 -1.155 -21.754 1.00 97.94 280 LEU A C 1
ATOM 2279 O O . LEU A 1 280 ? 5.558 -2.277 -21.468 1.00 97.94 280 LEU A O 1
ATOM 2283 N N . GLU A 1 281 ? 5.933 -0.238 -22.336 1.00 96.50 281 GLU A N 1
ATOM 2284 C CA . GLU A 1 281 ? 7.336 -0.470 -22.721 1.00 96.50 281 GLU A CA 1
ATOM 2285 C C . GLU A 1 281 ? 8.266 -0.742 -21.526 1.00 96.50 281 GLU A C 1
ATOM 2287 O O . GLU A 1 281 ? 9.314 -1.355 -21.697 1.00 96.50 281 GLU A O 1
ATOM 2292 N N . ASP A 1 282 ? 7.866 -0.324 -20.320 1.00 97.25 282 ASP A N 1
ATOM 2293 C CA . ASP A 1 282 ? 8.637 -0.476 -19.083 1.00 97.25 282 ASP A CA 1
ATOM 2294 C C . ASP A 1 282 ? 8.175 -1.687 -18.244 1.00 97.25 282 ASP A C 1
ATOM 2296 O O . ASP A 1 282 ? 8.456 -1.760 -17.042 1.00 97.25 282 ASP A O 1
ATOM 2300 N N . ILE A 1 283 ? 7.437 -2.633 -18.844 1.00 97.81 283 ILE A N 1
ATOM 2301 C CA . ILE A 1 283 ? 7.073 -3.892 -18.183 1.00 97.81 283 ILE A CA 1
ATOM 2302 C C . ILE A 1 283 ? 8.329 -4.577 -17.633 1.00 97.81 283 ILE A C 1
ATOM 2304 O O . ILE A 1 283 ? 9.331 -4.753 -18.324 1.00 97.81 283 ILE A O 1
ATOM 2308 N N . THR A 1 284 ? 8.295 -4.957 -16.358 1.00 98.06 284 THR A N 1
ATOM 2309 C CA . THR A 1 284 ? 9.483 -5.500 -15.695 1.00 98.06 284 THR A CA 1
ATOM 2310 C C . THR A 1 284 ? 9.131 -6.428 -14.543 1.00 98.06 284 THR A C 1
ATOM 2312 O O . THR A 1 284 ? 8.001 -6.457 -14.057 1.00 98.06 284 THR A O 1
ATOM 2315 N N . THR A 1 285 ? 10.117 -7.202 -14.094 1.00 98.06 285 THR A N 1
ATOM 2316 C CA . THR A 1 285 ? 9.999 -8.051 -12.909 1.00 98.06 285 THR A CA 1
ATOM 2317 C C . THR A 1 285 ? 10.705 -7.403 -11.725 1.00 98.06 285 THR A C 1
ATOM 2319 O O . THR A 1 285 ? 11.827 -6.915 -11.834 1.00 98.06 285 THR A O 1
ATOM 2322 N N . ILE A 1 286 ? 10.057 -7.422 -10.565 1.00 97.44 286 ILE A N 1
ATOM 2323 C CA . ILE A 1 286 ? 10.556 -6.836 -9.319 1.00 97.44 286 ILE A CA 1
ATOM 2324 C C . ILE A 1 286 ? 10.505 -7.860 -8.191 1.00 97.44 286 ILE A C 1
ATOM 2326 O O . ILE A 1 286 ? 9.594 -8.681 -8.131 1.00 97.44 286 ILE A O 1
ATOM 2330 N N . SER A 1 287 ? 11.458 -7.786 -7.261 1.00 96.56 287 SER A N 1
ATOM 2331 C CA . SER A 1 287 ? 11.346 -8.491 -5.979 1.00 96.56 287 SER A CA 1
ATOM 2332 C C . SER A 1 287 ? 10.243 -7.856 -5.128 1.00 96.56 287 SER A C 1
ATOM 2334 O O . SER A 1 287 ? 10.197 -6.628 -4.995 1.00 96.56 287 SER A O 1
ATOM 2336 N N . LYS A 1 288 ? 9.398 -8.674 -4.489 1.00 96.50 288 LYS A N 1
ATOM 2337 C CA . LYS A 1 288 ? 8.354 -8.226 -3.549 1.00 96.50 288 LYS A CA 1
ATOM 2338 C C . LYS A 1 288 ? 8.929 -7.431 -2.374 1.00 96.50 288 LYS A C 1
ATOM 2340 O O . LYS A 1 288 ? 8.236 -6.577 -1.825 1.00 96.50 288 LYS A O 1
ATOM 2345 N N . ARG A 1 289 ? 10.211 -7.626 -2.045 1.00 95.00 289 ARG A N 1
ATOM 2346 C CA . ARG A 1 289 ? 10.938 -6.854 -1.022 1.00 95.00 289 ARG A CA 1
ATOM 2347 C C . ARG A 1 289 ? 11.101 -5.370 -1.375 1.00 95.00 289 ARG A C 1
ATOM 2349 O O . ARG A 1 289 ? 11.390 -4.562 -0.501 1.00 95.00 289 ARG A O 1
ATOM 2356 N N . ARG A 1 290 ? 10.902 -4.996 -2.646 1.00 96.06 290 ARG A N 1
ATOM 2357 C CA . ARG A 1 290 ? 10.944 -3.602 -3.128 1.00 96.06 290 ARG A CA 1
ATOM 2358 C C . ARG A 1 290 ? 9.597 -2.882 -3.019 1.00 96.06 290 ARG A C 1
ATOM 2360 O O . ARG A 1 290 ? 9.527 -1.689 -3.320 1.00 96.06 290 ARG A O 1
ATOM 2367 N N . ILE A 1 291 ? 8.533 -3.589 -2.631 1.00 96.88 291 ILE A N 1
ATOM 2368 C CA . ILE A 1 291 ? 7.206 -3.003 -2.426 1.00 96.88 291 ILE A CA 1
ATOM 2369 C C . ILE A 1 291 ? 7.232 -2.199 -1.131 1.00 96.88 291 ILE A C 1
ATOM 2371 O O . ILE A 1 291 ? 7.569 -2.711 -0.064 1.00 96.88 291 ILE A O 1
ATOM 2375 N N . ARG A 1 292 ? 6.853 -0.929 -1.224 1.00 94.75 292 ARG A N 1
ATOM 2376 C CA . ARG A 1 292 ? 6.828 0.001 -0.100 1.00 94.75 292 ARG A CA 1
ATOM 2377 C C . ARG A 1 292 ? 5.401 0.129 0.406 1.00 94.75 292 ARG A C 1
ATOM 2379 O O . ARG A 1 292 ? 4.495 0.362 -0.382 1.00 94.75 292 ARG A O 1
ATOM 2386 N N . LYS A 1 293 ? 5.223 0.017 1.719 1.00 93.56 293 LYS A N 1
ATOM 2387 C CA . LYS A 1 293 ? 3.968 0.324 2.411 1.00 93.56 293 LYS A CA 1
ATOM 2388 C C . LYS A 1 293 ? 4.206 1.446 3.405 1.00 93.56 293 LYS A C 1
ATOM 2390 O O . LYS A 1 293 ? 5.279 1.517 4.001 1.00 93.56 293 LYS A O 1
ATOM 2395 N N . ILE A 1 294 ? 3.212 2.304 3.570 1.00 93.56 294 ILE A N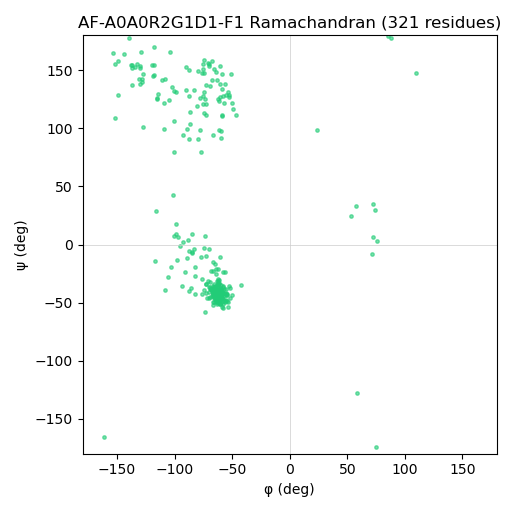 1
ATOM 2396 C CA . ILE A 1 294 ? 3.217 3.395 4.537 1.00 93.56 294 ILE A CA 1
ATOM 2397 C C . ILE A 1 294 ? 3.018 2.836 5.949 1.00 93.56 294 ILE A C 1
ATOM 2399 O O . ILE A 1 294 ? 3.864 3.027 6.815 1.00 93.56 294 ILE A O 1
ATOM 2403 N N . ASN A 1 295 ? 1.907 2.133 6.166 1.00 92.25 295 ASN A N 1
ATOM 2404 C CA . ASN A 1 295 ? 1.548 1.466 7.417 1.00 92.25 295 ASN A CA 1
ATOM 2405 C C . ASN A 1 295 ? 0.463 0.402 7.136 1.00 92.25 295 ASN A C 1
ATOM 2407 O O . ASN A 1 295 ? 0.239 0.027 5.982 1.00 92.25 295 ASN A O 1
ATOM 2411 N N . ARG A 1 296 ? -0.206 -0.109 8.178 1.00 87.69 296 ARG A N 1
ATOM 2412 C CA . ARG A 1 296 ? -1.237 -1.156 8.055 1.00 87.69 296 ARG A CA 1
ATOM 2413 C C . ARG A 1 296 ? -2.486 -0.743 7.265 1.00 87.69 296 ARG A C 1
ATOM 2415 O O . ARG A 1 296 ? -3.138 -1.610 6.682 1.00 87.69 296 ARG A O 1
ATOM 2422 N N . HIS A 1 297 ? -2.777 0.557 7.214 1.00 88.25 297 HIS A N 1
ATOM 2423 C CA . HIS A 1 297 ? -3.933 1.132 6.517 1.00 88.25 297 HIS A CA 1
ATOM 2424 C C . HIS A 1 297 ? -3.676 1.377 5.035 1.00 88.25 297 HIS A C 1
ATOM 2426 O O . HIS A 1 297 ? -4.589 1.733 4.302 1.00 88.25 297 HIS A O 1
ATOM 2432 N N . ASP A 1 298 ? -2.443 1.177 4.571 1.00 93.69 298 ASP A N 1
ATOM 2433 C CA . ASP A 1 298 ? -2.094 1.393 3.175 1.00 93.69 298 ASP A CA 1
ATOM 2434 C C . ASP A 1 298 ? -2.910 0.461 2.242 1.00 93.69 298 ASP A C 1
ATOM 2436 O O . ASP A 1 298 ? -2.854 -0.769 2.404 1.00 93.69 298 ASP A O 1
ATOM 2440 N N . PRO A 1 299 ? -3.654 1.002 1.253 1.00 93.56 299 PRO A N 1
ATOM 2441 C CA . PRO A 1 299 ? -4.470 0.217 0.325 1.00 93.56 299 PRO A CA 1
ATOM 2442 C C . PRO A 1 299 ? -3.647 -0.613 -0.676 1.00 93.56 299 PRO A C 1
ATOM 2444 O O . PRO A 1 299 ? -4.214 -1.381 -1.456 1.00 93.56 299 PRO A O 1
ATOM 2447 N N . ILE A 1 300 ? -2.313 -0.506 -0.674 1.00 94.56 300 ILE A N 1
ATOM 2448 C CA . ILE A 1 300 ? -1.427 -1.242 -1.586 1.00 94.56 300 ILE A CA 1
ATOM 2449 C C . ILE A 1 300 ? -1.673 -2.754 -1.584 1.00 94.56 300 ILE A C 1
ATOM 2451 O O . ILE A 1 300 ? -1.603 -3.469 -0.571 1.00 94.56 300 ILE A O 1
ATOM 2455 N N . GLY A 1 301 ? -1.883 -3.270 -2.793 1.00 94.25 301 GLY A N 1
ATOM 2456 C CA . GLY A 1 301 ? -2.204 -4.666 -3.042 1.00 94.25 301 GLY A CA 1
ATOM 2457 C C . GLY A 1 301 ? -3.645 -5.047 -2.702 1.00 94.25 301 GLY A C 1
ATOM 2458 O O . GLY A 1 301 ? -3.952 -6.232 -2.789 1.00 94.25 301 GLY A O 1
ATOM 2459 N N . LYS A 1 302 ? -4.490 -4.094 -2.285 1.00 93.56 302 LYS A N 1
ATOM 2460 C CA . LYS A 1 302 ? -5.929 -4.284 -2.040 1.00 93.56 302 LYS A CA 1
ATOM 2461 C C . LYS A 1 302 ? -6.774 -3.589 -3.112 1.00 93.56 302 LYS A C 1
ATOM 2463 O O . LYS A 1 302 ? -7.746 -4.167 -3.581 1.00 93.56 302 LYS A O 1
ATOM 2468 N N . ILE A 1 303 ? -6.360 -2.399 -3.550 1.00 94.75 303 ILE A N 1
ATOM 2469 C CA . ILE A 1 303 ? -6.974 -1.702 -4.690 1.00 94.75 303 ILE A CA 1
ATOM 2470 C C . ILE A 1 303 ? -6.539 -2.308 -6.023 1.00 94.75 303 ILE A C 1
ATOM 2472 O O . ILE A 1 303 ? -5.398 -2.762 -6.166 1.00 94.75 303 ILE A O 1
ATOM 2476 N N . LYS A 1 304 ? -7.436 -2.276 -7.009 1.00 95.50 304 LYS A N 1
ATOM 2477 C CA . LYS A 1 304 ? -7.227 -2.812 -8.356 1.00 95.50 304 LYS A CA 1
ATOM 2478 C C . LYS A 1 304 ? -7.602 -1.787 -9.411 1.00 95.50 304 LYS A C 1
ATOM 2480 O O . LYS A 1 304 ? -8.486 -0.970 -9.183 1.00 95.50 304 LYS A O 1
ATOM 2485 N N . VAL A 1 305 ? -6.962 -1.877 -10.573 1.00 95.94 305 VAL A N 1
ATOM 2486 C CA . VAL A 1 305 ? -7.490 -1.223 -11.777 1.00 95.94 305 VAL A CA 1
ATOM 2487 C C . VAL A 1 305 ? -8.764 -1.932 -12.244 1.00 95.94 305 VAL A C 1
ATOM 2489 O O . VAL A 1 305 ? -8.938 -3.128 -11.998 1.00 95.94 305 VAL A O 1
ATOM 2492 N N . SER A 1 306 ? -9.645 -1.206 -12.933 1.00 95.00 306 SER A N 1
ATOM 2493 C CA . SER A 1 306 ? -10.851 -1.781 -13.536 1.00 95.00 306 SER A CA 1
ATOM 2494 C C . SER A 1 306 ? -10.517 -2.858 -14.574 1.00 95.00 306 SER A C 1
ATOM 2496 O O . SER A 1 306 ? -9.468 -2.798 -15.223 1.00 95.00 306 SER A O 1
ATOM 2498 N N . SER A 1 307 ? -11.434 -3.809 -14.791 1.00 95.12 307 SER A N 1
ATOM 2499 C CA . SER A 1 307 ? -11.275 -4.848 -15.823 1.00 95.12 307 SER A CA 1
ATOM 2500 C C . SER A 1 307 ? -11.010 -4.235 -17.199 1.00 95.12 307 SER A C 1
ATOM 2502 O O . SER A 1 307 ? -10.046 -4.604 -17.850 1.00 95.12 307 SER A O 1
ATOM 2504 N N . LYS A 1 308 ? -11.751 -3.179 -17.567 1.00 95.31 308 LYS A N 1
ATOM 2505 C CA . LYS A 1 308 ? -11.539 -2.428 -18.815 1.00 95.31 308 LYS A CA 1
ATOM 2506 C C . LYS A 1 308 ? -10.106 -1.901 -18.958 1.00 95.31 308 LYS A C 1
ATOM 2508 O O . LYS A 1 308 ? -9.518 -1.970 -20.037 1.00 95.31 308 LYS A O 1
ATOM 2513 N N . THR A 1 309 ? -9.541 -1.346 -17.884 1.00 96.25 309 THR A N 1
ATOM 2514 C CA . THR A 1 309 ? -8.150 -0.871 -17.895 1.00 96.25 309 THR A CA 1
ATOM 2515 C C . THR A 1 309 ? -7.182 -2.036 -18.075 1.00 96.25 309 THR A C 1
ATOM 2517 O O . THR A 1 309 ? -6.244 -1.929 -18.860 1.00 96.25 309 THR A O 1
ATOM 2520 N N . LEU A 1 310 ? -7.406 -3.141 -17.361 1.00 97.25 310 LEU A N 1
ATOM 2521 C CA . LEU A 1 310 ? -6.570 -4.335 -17.449 1.00 97.25 310 LEU A CA 1
ATOM 2522 C C . LEU A 1 310 ? -6.593 -4.947 -18.855 1.00 97.25 310 LEU A C 1
ATOM 2524 O O . LEU A 1 310 ? -5.527 -5.224 -19.395 1.00 97.25 310 LEU A O 1
ATOM 2528 N N . ASP A 1 311 ? -7.769 -5.056 -19.473 1.00 97.12 311 ASP A N 1
ATOM 2529 C CA . ASP A 1 311 ? -7.931 -5.544 -20.848 1.00 97.12 311 ASP A CA 1
ATOM 2530 C C . ASP A 1 311 ? -7.167 -4.648 -21.834 1.00 97.12 311 ASP A C 1
ATOM 2532 O O . ASP A 1 311 ? -6.428 -5.126 -22.691 1.00 97.12 311 ASP A O 1
ATOM 2536 N N . THR A 1 312 ? -7.245 -3.325 -21.650 1.00 96.88 312 THR A N 1
ATOM 2537 C CA . THR A 1 312 ? -6.510 -2.366 -22.493 1.00 96.88 312 THR A CA 1
ATOM 2538 C C . THR A 1 312 ? -4.990 -2.485 -22.308 1.00 96.88 312 THR A C 1
ATOM 2540 O O . THR A 1 312 ? -4.229 -2.324 -23.266 1.00 96.88 312 THR A O 1
ATOM 2543 N N . ILE A 1 313 ? -4.524 -2.762 -21.084 1.00 98.00 313 ILE A N 1
ATOM 2544 C CA . ILE A 1 313 ? -3.110 -3.053 -20.808 1.00 98.00 313 ILE A CA 1
ATOM 2545 C C . ILE A 1 313 ? -2.694 -4.340 -21.527 1.00 98.00 313 ILE A C 1
ATOM 2547 O O . ILE A 1 313 ? -1.660 -4.341 -22.191 1.00 98.00 313 ILE A O 1
ATOM 2551 N N . ASP A 1 314 ? -3.500 -5.397 -21.441 1.00 97.75 314 ASP A N 1
ATOM 2552 C CA . ASP A 1 314 ? -3.213 -6.699 -22.048 1.00 97.75 314 ASP A CA 1
ATOM 2553 C C . ASP A 1 314 ? -3.145 -6.615 -23.572 1.00 97.75 314 ASP A C 1
ATOM 2555 O O . ASP A 1 314 ? -2.156 -7.038 -24.171 1.00 97.75 314 ASP A O 1
ATOM 2559 N N . GLU A 1 315 ? -4.132 -5.980 -24.204 1.00 97.12 315 GLU A N 1
ATOM 2560 C CA . GLU A 1 315 ? -4.112 -5.711 -25.642 1.00 97.12 315 GLU A CA 1
ATOM 2561 C C . GLU A 1 315 ? -2.915 -4.852 -26.054 1.00 97.12 315 GLU A C 1
ATOM 2563 O O . GLU A 1 315 ? -2.310 -5.070 -27.105 1.00 97.12 315 GLU A O 1
ATOM 2568 N N . GLY A 1 316 ? -2.578 -3.841 -25.252 1.00 97.19 316 GLY A N 1
ATOM 2569 C CA . GLY A 1 316 ? -1.449 -2.964 -25.525 1.00 97.19 316 GLY A CA 1
ATOM 2570 C C . GLY A 1 316 ? -0.111 -3.701 -25.452 1.00 97.19 316 GLY A C 1
ATOM 2571 O O . GLY A 1 316 ? 0.755 -3.476 -26.297 1.00 97.19 316 GLY A O 1
ATOM 2572 N N . LEU A 1 317 ? 0.056 -4.593 -24.471 1.00 97.75 317 LEU A N 1
ATOM 2573 C CA . LEU A 1 317 ? 1.229 -5.460 -24.346 1.00 97.75 317 LEU A CA 1
ATOM 2574 C C . LEU A 1 317 ? 1.294 -6.465 -25.497 1.00 97.75 317 LEU A C 1
ATOM 2576 O O . LEU A 1 317 ? 2.366 -6.634 -26.078 1.00 97.75 317 LEU A O 1
ATOM 2580 N N . ALA A 1 318 ? 0.156 -7.067 -25.863 1.00 97.25 318 ALA A N 1
ATOM 2581 C CA . ALA A 1 318 ? 0.031 -7.955 -27.016 1.00 97.25 318 ALA A CA 1
ATOM 2582 C C . ALA A 1 318 ? 0.543 -7.268 -28.291 1.00 97.25 318 ALA A C 1
ATOM 2584 O O . ALA A 1 318 ? 1.474 -7.752 -28.926 1.00 97.25 318 ALA A O 1
ATOM 2585 N N . LYS A 1 319 ? 0.014 -6.074 -28.589 1.00 96.12 319 LYS A N 1
ATOM 2586 C CA . LYS A 1 319 ? 0.394 -5.264 -29.760 1.00 96.12 319 LYS A CA 1
ATOM 2587 C C . LYS A 1 319 ? 1.861 -4.823 -29.753 1.00 96.12 319 LYS A C 1
ATOM 2589 O O . LYS A 1 319 ? 2.417 -4.574 -30.818 1.00 96.12 319 LYS A O 1
ATOM 2594 N N . LEU A 1 320 ? 2.466 -4.640 -28.578 1.00 96.69 320 LEU A N 1
ATOM 2595 C CA . LEU A 1 320 ? 3.831 -4.124 -28.466 1.00 96.69 320 LEU A CA 1
ATOM 2596 C C . LEU A 1 320 ? 4.897 -5.220 -28.575 1.00 96.69 320 LEU A C 1
ATOM 2598 O O . LEU A 1 320 ? 5.960 -4.967 -29.138 1.00 96.69 320 LEU A O 1
ATOM 2602 N N . PHE A 1 321 ? 4.634 -6.404 -28.020 1.00 96.19 321 PHE A N 1
ATOM 2603 C CA . PHE A 1 321 ? 5.655 -7.441 -27.833 1.00 96.19 321 PHE A CA 1
ATOM 2604 C C . PHE A 1 321 ? 5.403 -8.736 -28.603 1.00 96.19 321 PHE A C 1
ATOM 2606 O O . PHE A 1 321 ? 6.321 -9.547 -28.727 1.00 96.19 321 PHE A O 1
ATOM 2613 N N . PHE A 1 322 ? 4.196 -8.943 -29.122 1.00 94.00 322 PHE A N 1
ATOM 2614 C CA . PHE A 1 322 ? 3.816 -10.169 -29.811 1.00 94.00 322 PHE A CA 1
ATOM 2615 C C . PHE A 1 322 ? 3.409 -9.860 -31.255 1.00 94.00 322 PHE A C 1
ATOM 2617 O O . PHE A 1 322 ? 3.063 -8.726 -31.586 1.00 94.00 322 PHE A O 1
ATOM 2624 N N . LYS A 1 323 ? 3.557 -10.861 -32.125 1.00 77.81 323 LYS A N 1
ATOM 2625 C CA . LYS A 1 323 ? 3.291 -10.756 -33.563 1.00 77.81 323 LYS A CA 1
ATOM 2626 C C . LYS A 1 323 ? 1.915 -11.287 -33.909 1.00 77.81 323 LYS A C 1
ATOM 2628 O O . LYS A 1 323 ? 1.537 -12.311 -33.296 1.00 77.81 323 LYS A O 1
#

pLDDT: mean 86.32, std 13.85, range [35.38, 98.75]

Sequence (323 aa):
MILRMLTMTHDNSNSKHTSADQLFTTAFENFKTLYSKHLPKYRYLPQWTYTKSKLLLAEADTKGTPNQKVYQRACIIYIDFGINIGKEFSGPHFAVVLNKEDNPKNEKLTVVPLTSKRHKHTVPLSDTISESSLNFLGDSFAEFLESTYAVRFLSALEQAEPKQGPGETDKVLIDQVKQTLRPTFIKSLHTEFKAAGLRDLCDQVITHMEHTIKHKRDAQRYLRAYIARAEGINEDDVSTDKLNYYIQGRASKQMNADFDNFLYVVSKYNRYNRQTYARLEDITTISKRRIRKINRHDPIGKIKVSSKTLDTIDEGLAKLFFK

Solvent-accessible surface area (backbone atoms only — not comparable to full-atom values): 18441 Å² total; per-residue (Å²): 140,77,89,78,80,78,76,81,71,86,76,88,70,80,84,78,77,77,50,72,69,55,52,52,52,53,52,52,52,51,50,51,58,51,45,75,65,69,44,78,83,38,72,53,43,69,62,39,56,53,50,51,51,52,52,53,50,51,54,73,70,49,86,76,82,75,79,35,84,64,51,55,48,39,16,35,36,36,32,54,58,34,79,50,69,90,87,48,71,56,41,78,36,44,25,34,32,63,40,85,73,64,43,40,85,49,61,60,46,42,31,31,39,43,36,77,64,93,58,87,65,47,44,69,47,89,61,28,63,15,56,52,45,48,60,60,45,49,59,62,45,40,57,52,50,42,18,54,48,18,34,56,51,50,31,48,47,65,71,66,53,64,95,77,68,98,81,68,60,71,66,59,55,51,53,52,48,48,67,63,48,45,64,60,50,51,55,52,50,53,52,56,28,52,77,60,73,38,56,74,60,49,58,53,39,54,54,49,40,67,73,62,54,79,49,74,69,42,22,51,50,39,35,31,52,46,50,12,66,75,73,74,52,56,51,89,71,55,48,69,69,60,53,49,41,46,36,71,48,73,41,47,68,59,53,50,55,50,48,52,52,41,54,51,46,52,52,59,40,63,73,39,67,51,68,30,22,38,34,54,87,56,54,44,76,44,54,56,87,42,53,61,74,87,55,94,74,45,54,63,50,72,37,58,61,53,69,73,38,50,52,54,49,50,53,50,43,44,70,72,77,51,134

Organism: NCBI:txid1123500

Secondary structure (DSSP, 8-state):
-------------------HHHHHHHHHHHHHHHHHTT-GGGTTHHHHHHHHHHHHHHHHH--S-PPPPP--TTBEEEEE----STTS--SEEEEEE--S---TT--EEEEEEEESS--TTEEE-SS-HHHHHHHHHHHHHHHHHHHHHHHHHHHHHHHHS-SSS--S-HHHHHHHHHHHHHHHHHHHHHHHHHHHT-HHHHHHHHHHHHHH--SHHHHHHHHHHHHHHHHTS-GGG--HHHHHHHHTTTTHHHHHHHHHHHHHHHHHHHT--S--EEEGGG-EEEEGGGB---STT--TTT-B--HHHHHHHHHHHHHHH--

Radius of gyration: 28.28 Å; Cα contacts (8 Å, |Δi|>4): 385; chains: 1; bounding box: 92×40×93 Å

Foldseek 3Di:
DDDDDPDPDPPPDDPPPQDPVNVVVVVVVVLVVVVVVVDPLSVCVVVLVVLVVVVVVCVVVDDDQFFDDWFAFQFKFWFQPDRDPDPADGGIFIWTFHDNGTGRRDQKTWTFTKDLDDDPLKFWFPAFLLVLLCVVLLVVVLLLLLLVVLLQLLLQLVVQPPPDDDDDDQQVSSVVSCVVVVVVSLVVLCVLCVVLVNNVSSVVSSVVSVVQCRHNVSSLQSNLVVVCVVVVHDSVPQDPVNSVCSSVVVCVVVSVVVVVLSSVQSSVSNVRRGTMIGRLVNTDMDGPSRTDDSDPSHCGSVGGGDPVSVVVSVVSNCVPPHD